Protein AF-A0AAE3ZPL7-F1 (afdb_monomer_lite)

Organism: NCBI:txid587534

Radius of gyration: 29.77 Å; chains: 1; bounding box: 122×72×43 Å

pLDDT: mean 71.24, std 24.14, range [32.88, 98.19]

Sequence (219 aa):
MARRGSSSSGGSSSGGSSSGRSNGNSSGKRKAAGAVAKGILKPLDGVFKDGKRGGGHSSHSPGGRDTPSPWPRRSGDPRRDLTQDRFDNFRRRVAPDELRGAPPSATGRPAGHADSKHGVDRETQADILNNPERTFTGYNKNGREVDIYYKDGSVAVTEAGKKDSVITAYGKADTRHGNPKPVKPEKWADDAAYVEVQSRPANTVIYPNRQRWEEQDWP

Structure (mmCIF, N/CA/C/O backbone):
data_AF-A0AAE3ZPL7-F1
#
_entry.id   AF-A0AAE3ZPL7-F1
#
loop_
_atom_site.group_PDB
_atom_site.id
_atom_site.type_symbol
_atom_site.label_atom_id
_atom_site.label_alt_id
_atom_site.label_comp_id
_atom_site.label_asym_id
_atom_site.label_entity_id
_atom_site.label_seq_id
_atom_site.pdbx_PDB_ins_code
_atom_site.Cartn_x
_atom_site.Cartn_y
_atom_site.Cartn_z
_atom_site.occupancy
_atom_site.B_iso_or_equiv
_atom_site.auth_seq_id
_atom_site.auth_comp_id
_atom_site.auth_asym_id
_atom_site.auth_atom_id
_atom_site.pdbx_PDB_model_num
ATOM 1 N N . MET A 1 1 ? 70.209 -2.673 26.607 1.00 52.84 1 MET A N 1
ATOM 2 C CA . MET A 1 1 ? 70.328 -2.032 25.272 1.00 52.84 1 MET A CA 1
ATOM 3 C C . MET A 1 1 ? 69.363 -0.852 25.213 1.00 52.84 1 MET A C 1
ATOM 5 O O . MET A 1 1 ? 68.360 -0.903 25.909 1.00 52.84 1 MET A O 1
ATOM 9 N N . ALA A 1 2 ? 69.676 0.214 24.470 1.00 49.62 2 ALA A N 1
ATOM 10 C CA . ALA A 1 2 ? 68.958 1.497 24.533 1.00 49.62 2 ALA A CA 1
ATOM 11 C C . ALA A 1 2 ? 68.608 2.057 23.142 1.00 49.62 2 ALA A C 1
ATOM 13 O O . ALA A 1 2 ? 69.364 1.793 22.208 1.00 49.62 2 ALA A O 1
ATOM 14 N N . ARG A 1 3 ? 67.526 2.865 23.068 1.00 49.44 3 ARG A N 1
ATOM 15 C CA . ARG A 1 3 ? 67.115 3.929 22.093 1.00 49.44 3 ARG A CA 1
ATOM 16 C C . ARG A 1 3 ? 65.561 3.995 22.085 1.00 49.44 3 ARG A C 1
ATOM 18 O O . ARG A 1 3 ? 64.947 2.941 22.137 1.00 49.44 3 ARG A O 1
ATOM 25 N N . ARG A 1 4 ? 64.857 5.135 22.271 1.00 49.31 4 ARG A N 1
ATOM 26 C CA . ARG A 1 4 ? 64.749 6.397 21.470 1.00 49.31 4 ARG A CA 1
ATOM 27 C C . ARG A 1 4 ? 64.301 6.122 20.019 1.00 49.31 4 ARG A C 1
ATOM 29 O O . ARG A 1 4 ? 64.942 5.295 19.392 1.00 49.31 4 ARG A O 1
ATOM 36 N N . GLY A 1 5 ? 63.310 6.771 19.389 1.00 40.62 5 GLY A N 1
ATOM 37 C CA . GLY A 1 5 ? 62.317 7.821 19.742 1.00 40.62 5 GLY A CA 1
ATOM 38 C C . GLY A 1 5 ? 61.079 7.654 18.814 1.00 40.62 5 GLY A C 1
ATOM 39 O O . GLY A 1 5 ? 60.811 6.514 18.458 1.00 40.62 5 GLY A O 1
ATOM 40 N N . SER A 1 6 ? 60.300 8.628 18.310 1.00 45.06 6 SER A N 1
ATOM 41 C CA . SER A 1 6 ? 60.124 10.092 18.497 1.00 45.06 6 SER A CA 1
ATOM 42 C C . SER A 1 6 ? 58.851 10.523 17.706 1.00 45.06 6 SER A C 1
ATOM 44 O O . SER A 1 6 ? 58.759 10.190 16.534 1.00 45.06 6 SER A O 1
ATOM 46 N N . SER A 1 7 ? 57.791 11.064 18.331 1.00 47.62 7 SER A N 1
ATOM 47 C CA . SER A 1 7 ? 57.332 12.486 18.311 1.00 47.62 7 SER A CA 1
ATOM 48 C C . SER A 1 7 ? 56.884 13.141 16.977 1.00 47.62 7 SER A C 1
ATOM 50 O O . SER A 1 7 ? 57.509 12.927 15.947 1.00 47.62 7 SER A O 1
ATOM 52 N N . SER A 1 8 ? 55.950 14.111 17.094 1.00 44.81 8 SER A N 1
ATOM 53 C CA . SER A 1 8 ? 55.483 15.126 16.101 1.00 44.81 8 SER A CA 1
ATOM 54 C C . SER A 1 8 ? 54.238 14.688 15.281 1.00 44.81 8 SER A C 1
ATOM 56 O O . SER A 1 8 ? 54.229 13.595 14.733 1.00 44.81 8 SER A O 1
ATOM 58 N N . SER A 1 9 ? 53.050 15.310 15.433 1.00 41.81 9 SER A N 1
ATOM 59 C CA . SER A 1 9 ? 52.554 16.655 15.011 1.00 41.81 9 SER A CA 1
ATOM 60 C C . SER A 1 9 ? 52.189 16.721 13.518 1.00 41.81 9 SER A C 1
ATOM 62 O O . SER A 1 9 ? 52.941 16.192 12.716 1.00 41.81 9 SER A O 1
ATOM 64 N N . GLY A 1 10 ? 51.130 17.387 13.046 1.00 35.25 10 GLY A N 1
ATOM 65 C CA . GLY A 1 10 ? 50.076 18.209 13.662 1.00 35.25 10 GLY A CA 1
ATOM 66 C C . GLY A 1 10 ? 49.167 18.762 12.538 1.00 35.25 10 GLY A C 1
ATOM 67 O O . GLY A 1 10 ? 49.426 18.475 11.372 1.00 35.25 10 GLY A O 1
ATOM 68 N N . GLY A 1 11 ? 48.122 19.545 12.835 1.00 35.25 11 GLY A N 1
ATOM 69 C CA . GLY A 1 11 ? 47.270 20.120 11.775 1.00 35.25 11 GLY A CA 1
ATOM 70 C C . GLY A 1 11 ? 45.961 20.729 12.276 1.00 35.25 11 GLY A C 1
ATOM 71 O O . GLY A 1 11 ? 44.969 20.026 12.434 1.00 35.25 11 GLY A O 1
ATOM 72 N N . SER A 1 12 ? 45.970 22.039 12.521 1.00 42.56 12 SER A N 1
ATOM 73 C CA . SER A 1 12 ? 44.809 22.835 12.957 1.00 42.56 12 SER A CA 1
ATOM 74 C C . SER A 1 12 ? 44.255 23.699 11.812 1.00 42.56 12 SER A C 1
ATOM 76 O O . SER A 1 12 ? 44.888 23.796 10.764 1.00 42.56 12 SER A O 1
ATOM 78 N N . SER A 1 13 ? 43.163 24.437 12.085 1.00 41.06 13 SER A N 1
ATOM 79 C CA . SER A 1 13 ? 42.490 25.430 11.207 1.00 41.06 13 SER A CA 1
ATOM 80 C C . SER A 1 13 ? 41.686 24.818 10.048 1.00 41.06 13 SER A C 1
ATOM 82 O O . SER A 1 13 ? 42.013 23.732 9.589 1.00 41.06 13 SER A O 1
ATOM 84 N N . SER A 1 14 ? 40.617 25.416 9.519 1.00 41.72 14 SER A N 1
ATOM 85 C CA . SER A 1 14 ? 39.701 26.530 9.877 1.00 41.72 14 SER A CA 1
ATOM 86 C C . SER A 1 14 ? 38.450 26.315 8.982 1.00 41.72 14 SER A C 1
ATOM 88 O O . SER A 1 14 ? 38.469 25.441 8.123 1.00 41.72 14 SER A O 1
ATOM 90 N N . GLY A 1 15 ? 37.293 26.971 9.055 1.00 36.53 15 GLY A N 1
ATOM 91 C CA . GLY A 1 15 ? 36.740 28.116 9.782 1.00 36.53 15 GLY A CA 1
ATOM 92 C C . GLY A 1 15 ? 35.562 28.613 8.918 1.00 36.53 15 GLY A C 1
ATOM 93 O O . GLY A 1 15 ? 35.692 28.632 7.698 1.00 36.53 15 GLY A O 1
ATOM 94 N N . GLY A 1 16 ? 34.397 28.953 9.483 1.00 35.06 16 GLY A N 1
ATOM 95 C CA . GLY A 1 16 ? 33.220 29.210 8.633 1.00 35.06 16 GLY A CA 1
ATOM 96 C C . GLY A 1 16 ? 31.937 29.571 9.373 1.00 35.06 16 GLY A C 1
ATOM 97 O O . GLY A 1 16 ? 31.011 28.769 9.431 1.00 35.06 16 GLY A O 1
ATOM 98 N N . SER A 1 17 ? 31.875 30.794 9.903 1.00 44.78 17 SER A N 1
ATOM 99 C CA . SER A 1 17 ? 30.662 31.362 10.503 1.00 44.78 17 SER A CA 1
ATOM 100 C C . SER A 1 17 ? 30.098 32.498 9.645 1.00 44.78 17 SER A C 1
ATOM 102 O O . SER A 1 17 ? 30.707 33.561 9.563 1.00 44.78 17 SER A O 1
ATOM 104 N N . SER A 1 18 ? 28.897 32.315 9.098 1.00 43.91 18 SER A N 1
ATOM 105 C CA . SER A 1 18 ? 27.939 33.380 8.748 1.00 43.91 18 SER A CA 1
ATOM 106 C C . SER A 1 18 ? 26.546 32.738 8.644 1.00 43.91 18 SER A C 1
ATOM 108 O O . SER A 1 18 ? 26.415 31.658 8.081 1.00 43.91 18 SER A O 1
ATOM 110 N N . SER A 1 19 ? 25.465 33.169 9.301 1.00 42.41 19 SER A N 1
ATOM 111 C CA . SER A 1 19 ? 24.931 34.488 9.687 1.00 42.41 19 SER A CA 1
ATOM 112 C C . SER A 1 19 ? 24.219 35.251 8.551 1.00 42.41 19 SER A C 1
ATOM 114 O O . SER A 1 19 ? 24.815 35.634 7.551 1.00 42.41 19 SER A O 1
ATOM 116 N N . GLY A 1 20 ? 22.915 35.504 8.758 1.00 36.00 20 GLY A N 1
ATOM 117 C CA . GLY A 1 20 ? 22.047 36.343 7.915 1.00 36.00 20 GLY A CA 1
ATOM 118 C C . GLY A 1 20 ? 21.378 35.603 6.741 1.00 36.00 20 GLY A C 1
ATOM 119 O O . GLY A 1 20 ? 22.048 34.985 5.935 1.00 36.00 20 GLY A O 1
ATOM 120 N N . ARG A 1 21 ? 20.062 35.663 6.515 1.00 42.16 21 ARG A N 1
ATOM 121 C CA . ARG A 1 21 ? 19.092 36.717 6.842 1.00 42.16 21 ARG A CA 1
ATOM 122 C C . ARG A 1 21 ? 17.665 36.162 6.834 1.00 42.16 21 ARG A C 1
ATOM 124 O O . ARG A 1 21 ? 17.249 35.518 5.877 1.00 42.16 21 ARG A O 1
ATOM 131 N N . SER A 1 22 ? 16.883 36.542 7.836 1.00 41.22 22 SER A N 1
ATOM 132 C CA . SER A 1 22 ? 15.430 36.636 7.707 1.00 41.22 22 SER A CA 1
ATOM 133 C C . SER A 1 22 ? 15.064 37.744 6.717 1.00 41.22 22 SER A C 1
ATOM 135 O O . SER A 1 22 ? 15.621 38.840 6.803 1.00 41.22 22 SER A O 1
ATOM 137 N N . ASN A 1 23 ? 14.069 37.518 5.863 1.00 40.31 23 ASN A N 1
ATOM 138 C CA . ASN A 1 23 ? 13.273 38.614 5.322 1.00 40.31 23 ASN A CA 1
ATOM 139 C C . ASN A 1 23 ? 11.822 38.154 5.176 1.00 40.31 23 ASN A C 1
ATOM 141 O O . ASN A 1 23 ? 11.525 37.261 4.386 1.00 40.31 23 ASN A O 1
ATOM 145 N N . GLY A 1 24 ? 10.927 38.735 5.970 1.00 36.06 24 GLY A N 1
ATOM 146 C CA . GLY A 1 24 ? 9.498 38.555 5.756 1.00 36.06 24 GLY A CA 1
ATOM 147 C C . GLY A 1 24 ? 9.029 39.438 4.604 1.00 36.06 24 GLY A C 1
ATOM 148 O O . GLY A 1 24 ? 9.579 40.513 4.377 1.00 36.06 24 GLY A O 1
ATOM 149 N N . ASN A 1 25 ? 7.952 39.040 3.934 1.00 35.75 25 ASN A N 1
ATOM 150 C CA . ASN A 1 25 ? 7.035 40.036 3.402 1.00 35.7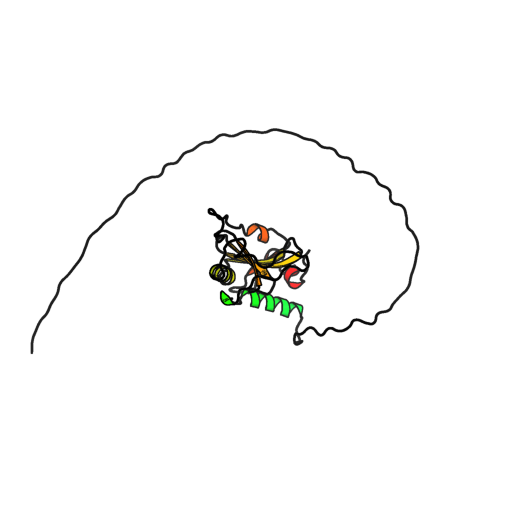5 25 ASN A CA 1
ATOM 151 C C . ASN A 1 25 ? 5.597 39.652 3.746 1.00 35.75 25 ASN A C 1
ATOM 153 O O . ASN A 1 25 ? 5.253 38.479 3.877 1.00 35.75 25 ASN A O 1
ATOM 157 N N . SER A 1 26 ? 4.788 40.673 3.974 1.00 37.59 26 SER A N 1
ATOM 158 C CA . SER A 1 26 ? 3.505 40.602 4.660 1.00 37.59 26 SER A CA 1
ATOM 159 C C . SER A 1 26 ? 2.371 41.077 3.755 1.00 37.59 26 SER A C 1
ATOM 161 O O . SER A 1 26 ? 2.609 41.754 2.761 1.00 37.59 26 SER A O 1
ATOM 163 N N . SER A 1 27 ? 1.130 40.813 4.180 1.00 35.97 27 SER A N 1
ATOM 164 C CA . SER A 1 27 ? -0.097 41.533 3.785 1.00 35.97 27 SER A CA 1
ATOM 165 C C . SER A 1 27 ? -0.547 41.454 2.307 1.00 35.97 27 SER A C 1
ATOM 167 O O . SER A 1 27 ? 0.139 41.891 1.393 1.00 35.97 27 SER A O 1
ATOM 169 N N . GLY A 1 28 ? -1.768 40.944 2.062 1.00 35.34 28 GLY A N 1
ATOM 170 C CA . GLY A 1 28 ? -2.219 40.626 0.692 1.00 35.34 28 GLY A CA 1
ATOM 171 C C . GLY A 1 28 ? -3.727 40.626 0.387 1.00 35.34 28 GLY A C 1
ATOM 172 O O . GLY A 1 28 ? -4.120 40.038 -0.609 1.00 35.34 28 GLY A O 1
ATOM 173 N N . LYS A 1 29 ? -4.552 41.338 1.173 1.00 43.66 29 LYS A N 1
ATOM 174 C CA . LYS A 1 29 ? -5.972 41.690 0.890 1.00 43.66 29 LYS A CA 1
ATOM 175 C C . LYS A 1 29 ? -7.051 40.584 0.977 1.00 43.66 29 LYS A C 1
ATOM 177 O O . LYS A 1 29 ? -6.816 39.389 0.876 1.00 43.66 29 LYS A O 1
ATOM 182 N N . ARG A 1 30 ? -8.278 41.061 1.238 1.00 39.12 30 ARG A N 1
ATOM 183 C CA . ARG A 1 30 ? -9.542 40.330 1.474 1.00 39.12 30 ARG A CA 1
ATOM 184 C C . ARG A 1 30 ? -10.555 40.671 0.358 1.00 39.12 30 ARG A C 1
ATOM 186 O O . ARG A 1 30 ? -10.389 41.701 -0.287 1.00 39.12 30 ARG A O 1
ATOM 193 N N . LYS A 1 31 ? -11.680 39.934 0.338 1.00 37.34 31 LYS A N 1
ATOM 194 C CA . LYS A 1 31 ? -13.003 40.223 -0.287 1.00 37.34 31 LYS A CA 1
ATOM 195 C C . LYS A 1 31 ? -13.230 39.857 -1.768 1.00 37.34 31 LYS A C 1
ATOM 197 O O . LYS A 1 31 ? -12.828 40.596 -2.654 1.00 37.34 31 LYS A O 1
ATOM 202 N N . ALA A 1 32 ? -14.063 38.835 -1.986 1.00 42.47 32 ALA A N 1
ATOM 203 C CA . ALA A 1 32 ? -15.440 38.895 -2.530 1.00 42.47 32 ALA A CA 1
ATOM 204 C C . ALA A 1 32 ? -16.038 37.468 -2.383 1.00 42.47 32 ALA A C 1
ATOM 206 O O . ALA A 1 32 ? -15.301 36.515 -2.602 1.00 42.47 32 ALA A O 1
ATOM 207 N N . ALA A 1 33 ? -17.248 37.156 -1.900 1.00 35.53 33 ALA A N 1
ATOM 208 C CA . ALA A 1 33 ? -18.530 37.855 -1.715 1.00 35.53 33 ALA A CA 1
ATOM 209 C C . ALA A 1 33 ? -19.329 38.101 -3.014 1.00 35.53 33 ALA A C 1
ATOM 211 O O . ALA A 1 33 ? -19.080 39.071 -3.720 1.00 35.53 33 ALA A O 1
ATOM 212 N N . GLY A 1 34 ? -20.318 37.230 -3.267 1.00 32.88 34 GLY A N 1
ATOM 213 C CA . GLY A 1 34 ? -21.214 37.223 -4.436 1.00 32.88 34 GLY A CA 1
ATOM 214 C C . GLY A 1 34 ? -21.178 35.862 -5.162 1.00 32.88 34 GLY A C 1
ATOM 215 O O . GLY A 1 34 ? -20.096 35.323 -5.346 1.00 32.88 34 GLY A O 1
ATOM 216 N N . ALA A 1 35 ? -22.287 35.234 -5.571 1.00 40.91 35 ALA A N 1
ATOM 217 C CA . ALA A 1 35 ? -23.694 35.608 -5.410 1.00 40.91 35 ALA A CA 1
ATOM 218 C C . ALA A 1 35 ? -24.630 34.374 -5.392 1.00 40.91 35 ALA A C 1
ATOM 220 O O . ALA A 1 35 ? -24.216 33.238 -5.609 1.00 40.91 35 ALA A O 1
ATOM 221 N N . VAL A 1 36 ? -25.904 34.634 -5.094 1.00 40.62 36 VAL A N 1
ATOM 222 C CA . VAL A 1 36 ? -27.007 33.674 -4.935 1.00 40.62 36 VAL A CA 1
ATOM 223 C C . VAL A 1 36 ? -27.427 33.036 -6.265 1.00 40.62 36 VAL A C 1
ATOM 225 O O . VAL A 1 36 ? -27.612 33.747 -7.247 1.00 40.62 36 VAL A O 1
ATOM 228 N N . ALA A 1 37 ? -27.752 31.739 -6.252 1.00 42.31 37 ALA A N 1
ATOM 229 C CA . ALA A 1 37 ? -28.674 31.135 -7.218 1.00 42.31 37 ALA A CA 1
ATOM 230 C C . ALA A 1 3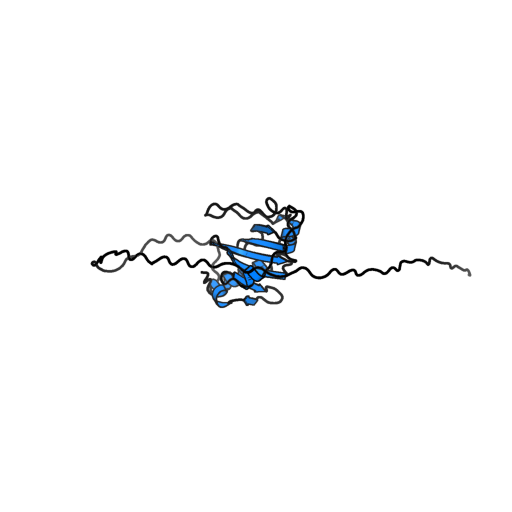7 ? -29.601 30.124 -6.515 1.00 42.31 37 ALA A C 1
ATOM 232 O O . ALA A 1 37 ? -29.209 28.999 -6.211 1.00 42.31 37 ALA A O 1
ATOM 233 N N . LYS A 1 38 ? -30.847 30.532 -6.236 1.00 40.44 38 LYS A N 1
ATOM 234 C CA . LYS A 1 38 ? -31.918 29.615 -5.816 1.00 40.44 38 LYS A CA 1
ATOM 235 C C . LYS A 1 38 ? -32.457 28.904 -7.061 1.00 40.44 38 LYS A C 1
ATOM 237 O O . LYS A 1 38 ? -33.054 29.559 -7.907 1.00 40.44 38 LYS A O 1
ATOM 242 N N . GLY A 1 39 ? -32.282 27.588 -7.148 1.00 38.16 39 GLY A N 1
ATOM 243 C CA . GLY A 1 39 ? -32.838 26.747 -8.213 1.00 38.16 39 GLY A CA 1
ATOM 244 C C . GLY A 1 39 ? -33.832 25.736 -7.651 1.00 38.16 39 GLY A C 1
ATOM 245 O O . GLY A 1 39 ? -33.453 24.616 -7.331 1.00 38.16 39 GLY A O 1
ATOM 246 N N . ILE A 1 40 ? -35.097 26.136 -7.503 1.00 42.66 40 ILE A N 1
ATOM 247 C CA . ILE A 1 40 ? -36.178 25.227 -7.098 1.00 42.66 40 ILE A CA 1
ATOM 248 C C . ILE A 1 40 ? -36.572 24.390 -8.319 1.00 42.66 40 ILE A C 1
ATOM 250 O O . ILE A 1 40 ? -37.170 24.916 -9.256 1.00 42.66 40 ILE A O 1
ATOM 254 N N . LEU A 1 41 ? -36.280 23.091 -8.288 1.00 39.75 41 LEU A N 1
ATOM 255 C CA . LEU A 1 41 ? -36.820 22.109 -9.227 1.00 39.75 41 LEU A CA 1
ATOM 256 C C . LEU A 1 41 ? -37.682 21.111 -8.452 1.00 39.75 41 LEU A C 1
ATOM 258 O O . LEU A 1 41 ? -37.266 20.558 -7.437 1.00 39.75 41 LEU A O 1
ATOM 262 N N . LYS A 1 42 ? -38.931 20.980 -8.901 1.00 47.53 42 LYS A N 1
ATOM 263 C CA . LYS A 1 42 ? -39.988 20.204 -8.243 1.00 47.53 42 LYS A CA 1
ATOM 264 C C . LYS A 1 42 ? -39.746 18.699 -8.437 1.00 47.53 42 LYS A C 1
ATOM 266 O O . LYS A 1 42 ? -39.227 18.325 -9.490 1.00 47.53 42 LYS A O 1
ATOM 271 N N . PRO A 1 43 ? -40.167 17.834 -7.496 1.00 43.84 43 PRO A N 1
ATOM 272 C CA . PRO A 1 43 ? -40.282 16.410 -7.782 1.00 43.84 43 PRO A CA 1
ATOM 273 C C . PRO A 1 43 ? -41.317 16.183 -8.895 1.00 43.84 43 PRO A C 1
ATOM 275 O O . PRO A 1 43 ? -42.339 16.869 -8.957 1.00 43.84 43 PRO A O 1
ATOM 278 N N . LEU A 1 44 ? -41.035 15.226 -9.779 1.00 44.75 44 LEU A N 1
ATOM 279 C CA . LEU A 1 44 ? -42.003 14.711 -10.743 1.00 44.75 44 LEU A CA 1
ATOM 280 C C . LEU A 1 44 ? -42.736 13.530 -10.106 1.00 44.75 44 LEU A C 1
ATOM 282 O O . LEU A 1 44 ? -42.174 12.441 -9.994 1.00 44.75 44 LEU A O 1
ATOM 286 N N . ASP A 1 45 ? -43.990 13.746 -9.715 1.00 38.00 45 ASP A N 1
ATOM 287 C CA . ASP A 1 45 ? -44.911 12.655 -9.399 1.00 38.00 45 ASP A CA 1
ATOM 288 C C . ASP A 1 45 ? -45.178 11.827 -10.665 1.00 38.00 45 ASP A C 1
ATOM 290 O O . ASP A 1 45 ? -45.562 12.358 -11.709 1.00 38.00 45 ASP A O 1
ATOM 294 N N . GLY A 1 46 ? -44.943 10.516 -10.576 1.00 37.69 46 GLY A N 1
ATOM 295 C CA . GLY A 1 46 ? -44.797 9.639 -11.742 1.00 37.69 46 GLY A CA 1
ATOM 296 C C . GLY A 1 46 ? -45.278 8.210 -11.510 1.00 37.69 46 GLY A C 1
ATOM 297 O O . GLY A 1 46 ? -44.543 7.267 -11.773 1.00 37.69 46 GLY A O 1
ATOM 298 N N . VAL A 1 47 ? -46.502 8.081 -10.987 1.00 42.88 47 VAL A N 1
ATOM 299 C CA . VAL A 1 47 ? -47.425 6.929 -11.083 1.00 42.88 47 VAL A CA 1
ATOM 300 C C . VAL A 1 47 ? -46.853 5.657 -11.738 1.00 42.88 47 VAL A C 1
ATOM 302 O O . VAL A 1 47 ? -46.765 5.575 -12.962 1.00 42.88 47 VAL A O 1
ATOM 305 N N . PHE A 1 48 ? -46.656 4.596 -10.948 1.00 40.50 48 PHE A N 1
ATOM 306 C CA . PHE A 1 48 ? -46.751 3.223 -11.455 1.00 40.50 48 PHE A CA 1
ATOM 307 C C . PHE A 1 48 ? -47.667 2.366 -10.576 1.00 40.50 48 PHE A C 1
ATOM 309 O O . PHE A 1 48 ? -47.780 2.580 -9.372 1.00 40.50 48 PHE A O 1
ATOM 316 N N . LYS A 1 49 ? -48.413 1.475 -11.235 1.00 43.25 49 LYS A N 1
ATOM 317 C CA . LYS A 1 49 ? -49.656 0.870 -10.733 1.00 43.25 49 LYS A CA 1
ATOM 318 C C . LYS A 1 49 ? -49.435 -0.411 -9.931 1.00 43.25 49 LYS A C 1
ATOM 320 O O . LYS A 1 49 ? -48.461 -1.127 -10.145 1.00 43.25 49 LYS A O 1
ATOM 325 N N . ASP A 1 50 ? -50.433 -0.738 -9.111 1.00 40.81 50 ASP A N 1
ATOM 326 C CA . ASP A 1 50 ? -50.619 -2.042 -8.475 1.00 40.81 50 ASP A CA 1
ATOM 327 C C . ASP A 1 50 ? -50.415 -3.234 -9.427 1.00 40.81 50 ASP A C 1
ATOM 329 O O . ASP A 1 50 ? -51.048 -3.332 -10.480 1.00 40.81 50 ASP A O 1
ATOM 333 N N . GLY A 1 51 ? -49.599 -4.194 -8.985 1.00 40.19 51 GLY A N 1
ATOM 334 C CA . GLY A 1 51 ? -49.368 -5.488 -9.632 1.00 40.19 51 GLY A CA 1
ATOM 335 C C . GLY A 1 51 ? -49.551 -6.642 -8.643 1.00 40.19 51 GLY A C 1
ATOM 336 O O . GLY A 1 51 ? -48.585 -7.230 -8.170 1.00 40.19 51 GLY A O 1
ATOM 337 N N . LYS A 1 52 ? -50.801 -6.954 -8.291 1.00 37.50 52 LYS A N 1
ATOM 338 C CA . LYS A 1 52 ? -51.168 -7.994 -7.309 1.00 37.50 52 LYS A CA 1
ATOM 339 C C . LYS A 1 52 ? -51.418 -9.347 -7.998 1.00 37.50 52 LYS A C 1
ATOM 341 O O . LYS A 1 52 ? -52.342 -9.388 -8.808 1.00 37.50 52 LYS A O 1
ATOM 346 N N . ARG A 1 53 ? -50.715 -10.435 -7.600 1.00 38.56 53 ARG A N 1
ATOM 347 C CA . ARG A 1 53 ? -51.180 -11.860 -7.436 1.00 38.56 53 ARG A CA 1
ATOM 348 C C . ARG A 1 53 ? -50.074 -12.927 -7.648 1.00 38.56 53 ARG A C 1
ATOM 350 O O . ARG A 1 53 ? -49.206 -12.748 -8.487 1.00 38.56 53 ARG A O 1
ATOM 357 N N . GLY A 1 54 ? -50.231 -14.075 -6.964 1.00 33.38 54 GLY A N 1
ATOM 358 C CA . GLY A 1 54 ? -49.402 -15.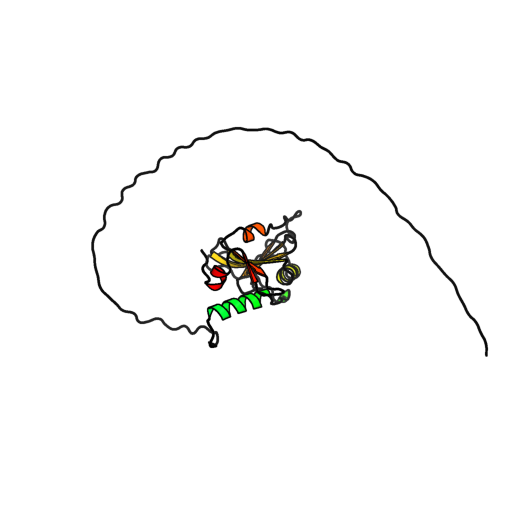303 -7.046 1.00 33.38 54 GLY A CA 1
ATOM 359 C C . GLY A 1 54 ? -48.340 -15.339 -5.936 1.00 33.38 54 GLY A C 1
ATOM 360 O O . GLY A 1 54 ? -47.553 -14.412 -5.850 1.00 33.38 54 GLY A O 1
ATOM 361 N N . GLY A 1 55 ? -48.314 -16.267 -4.969 1.00 33.31 55 GLY A N 1
ATOM 362 C CA . GLY A 1 55 ? -48.459 -17.729 -5.071 1.00 33.31 55 GLY A CA 1
ATOM 363 C C . GLY A 1 55 ? -47.073 -18.321 -5.378 1.00 33.31 55 GLY A C 1
ATOM 364 O O . GLY A 1 55 ? -46.458 -17.888 -6.338 1.00 33.31 55 GLY A O 1
ATOM 365 N N . GLY A 1 56 ? -46.473 -19.259 -4.648 1.00 32.91 56 GLY A N 1
ATOM 366 C CA . GLY A 1 56 ? -46.911 -20.135 -3.563 1.00 32.91 56 GLY A CA 1
ATOM 367 C C . GLY A 1 56 ? -46.058 -21.417 -3.633 1.00 32.91 56 GLY A C 1
ATOM 368 O O . GLY A 1 56 ? -45.840 -21.920 -4.727 1.00 32.91 56 GLY A O 1
ATOM 369 N N . HIS A 1 57 ? -45.625 -21.945 -2.483 1.00 35.06 57 HIS A N 1
ATOM 370 C CA . HIS A 1 57 ? -44.986 -23.266 -2.284 1.00 35.06 57 HIS A CA 1
ATOM 371 C C . HIS A 1 57 ? -43.510 -23.498 -2.704 1.00 35.06 57 HIS A C 1
ATOM 373 O O . HIS A 1 57 ? -43.156 -23.602 -3.869 1.00 35.06 57 HIS A O 1
ATOM 379 N N . SER A 1 58 ? -42.696 -23.713 -1.661 1.00 38.34 58 SER A N 1
ATOM 380 C CA . SER A 1 58 ? -41.869 -24.910 -1.407 1.00 38.34 58 SER A CA 1
ATOM 381 C C . SER A 1 58 ? -40.801 -25.406 -2.403 1.00 38.34 58 SER A C 1
ATOM 383 O O . SER A 1 58 ? -41.112 -25.957 -3.449 1.00 38.34 58 SER A O 1
ATOM 385 N N . SER A 1 59 ? -39.560 -25.460 -1.887 1.00 44.84 59 SER A N 1
ATOM 386 C CA . SER A 1 59 ? -38.550 -26.535 -2.055 1.00 44.84 59 SER A CA 1
ATOM 387 C C . SER A 1 59 ? -38.139 -26.991 -3.467 1.00 44.84 59 SER A C 1
ATOM 389 O O . SER A 1 59 ? -38.929 -27.609 -4.171 1.00 44.84 59 SER A O 1
ATOM 391 N N . HIS A 1 60 ? -36.844 -26.870 -3.789 1.00 33.66 60 HIS A N 1
ATOM 392 C CA . HIS A 1 60 ? -35.882 -27.995 -3.847 1.00 33.66 60 HIS A CA 1
ATOM 393 C C . HIS A 1 60 ? -34.504 -27.504 -4.342 1.00 33.66 60 HIS A C 1
ATOM 395 O O . HIS A 1 60 ? -34.377 -27.029 -5.466 1.00 33.66 60 HIS A O 1
ATOM 401 N N . SER A 1 61 ? -33.457 -27.700 -3.535 1.00 44.75 61 SER A N 1
ATOM 402 C CA . SER A 1 61 ? -32.091 -27.906 -4.051 1.00 44.75 61 SER A CA 1
ATOM 403 C C . SER A 1 61 ? -31.951 -29.398 -4.383 1.00 44.75 61 SER A C 1
ATOM 405 O O . SER A 1 61 ? -32.505 -30.213 -3.641 1.00 44.75 61 SER A O 1
ATOM 407 N N . PRO A 1 62 ? -31.238 -29.789 -5.456 1.00 47.12 62 PRO A N 1
ATOM 408 C CA . PRO A 1 62 ? -29.793 -30.010 -5.304 1.00 47.12 62 PRO A CA 1
ATOM 409 C C . PRO A 1 62 ? -28.961 -29.665 -6.559 1.00 47.12 62 PRO A C 1
ATOM 411 O O . PRO A 1 62 ? -29.498 -29.491 -7.648 1.00 47.12 62 PRO A O 1
ATOM 414 N N . GLY A 1 63 ? -27.627 -29.632 -6.425 1.00 34.72 63 GLY A N 1
ATOM 415 C CA . GLY A 1 63 ? -26.724 -29.597 -7.592 1.00 34.72 63 GLY A CA 1
ATOM 416 C C . GLY A 1 63 ? -25.564 -28.598 -7.559 1.00 34.72 63 GLY A C 1
ATOM 417 O O . GLY A 1 63 ? -25.012 -28.292 -8.616 1.00 34.72 63 GLY A O 1
ATOM 418 N N . GLY A 1 64 ? -25.165 -28.092 -6.388 1.00 36.44 64 GLY A N 1
ATOM 419 C CA . GLY A 1 64 ? -23.888 -27.385 -6.262 1.00 36.44 64 GLY A CA 1
ATOM 420 C C . GLY A 1 64 ? -22.737 -28.343 -6.571 1.00 36.44 64 GLY A C 1
ATOM 421 O O . GLY A 1 64 ? -22.562 -29.330 -5.865 1.00 36.44 64 GLY A O 1
ATOM 422 N N . ARG A 1 65 ? -21.973 -28.084 -7.638 1.00 39.72 65 ARG A N 1
ATOM 423 C CA . ARG A 1 65 ? -20.732 -28.824 -7.897 1.00 39.72 65 ARG A CA 1
ATOM 424 C C . ARG A 1 65 ? -19.674 -28.302 -6.940 1.00 39.72 65 ARG A C 1
ATOM 426 O O . ARG A 1 65 ? -19.255 -27.155 -7.075 1.00 39.72 65 ARG A O 1
ATOM 433 N N . ASP A 1 66 ? -19.240 -29.145 -6.013 1.00 40.47 66 ASP A N 1
ATOM 434 C CA . ASP A 1 66 ? -18.101 -28.855 -5.152 1.00 40.47 66 ASP A CA 1
ATOM 435 C C . ASP A 1 66 ? -16.839 -28.666 -6.003 1.00 40.47 66 ASP A C 1
ATOM 437 O O . ASP A 1 66 ? -16.193 -29.625 -6.422 1.00 40.47 66 ASP A O 1
ATOM 441 N N . THR A 1 67 ? -16.462 -27.414 -6.257 1.00 45.69 67 THR A N 1
ATOM 442 C CA . THR A 1 67 ? -15.080 -27.084 -6.604 1.00 45.69 67 THR A CA 1
ATOM 443 C C . THR A 1 67 ? -14.264 -27.146 -5.312 1.00 45.69 67 THR A C 1
ATOM 445 O O . THR A 1 67 ? -14.462 -26.281 -4.450 1.00 45.69 67 THR A O 1
ATOM 448 N N . PRO A 1 68 ? -13.365 -28.131 -5.122 1.00 38.22 68 PRO A N 1
ATOM 449 C CA . PRO A 1 68 ? -12.535 -28.170 -3.929 1.00 38.22 68 PRO A CA 1
ATOM 450 C C . PRO A 1 68 ? -11.621 -26.942 -3.914 1.00 38.22 68 PRO A C 1
ATOM 452 O O . PRO A 1 68 ? -10.785 -26.758 -4.797 1.00 38.22 68 PRO A O 1
ATOM 455 N N . SER A 1 69 ? -11.791 -26.088 -2.902 1.00 43.16 69 SER A N 1
ATOM 456 C CA . SER A 1 69 ? -10.863 -24.985 -2.648 1.00 43.16 69 SER A CA 1
ATOM 457 C C . SER A 1 69 ? -9.471 -25.572 -2.359 1.00 43.16 69 SER A C 1
ATOM 459 O O . SER A 1 69 ? -9.388 -26.503 -1.555 1.00 43.16 69 SER A O 1
ATOM 461 N N . PRO A 1 70 ? -8.384 -25.082 -2.985 1.00 41.06 70 PRO A N 1
ATOM 462 C CA . PRO A 1 70 ? -7.077 -25.756 -3.004 1.00 41.06 70 PRO A CA 1
ATOM 463 C C . PRO A 1 70 ? -6.288 -25.680 -1.683 1.00 41.06 70 PRO A C 1
ATOM 465 O O . PRO A 1 70 ? -5.092 -25.964 -1.662 1.00 41.06 70 PRO A O 1
ATOM 468 N N . TRP A 1 71 ? -6.932 -25.297 -0.580 1.00 44.56 71 TRP A N 1
ATOM 469 C CA . TRP A 1 71 ? -6.292 -25.058 0.712 1.00 44.56 71 TRP A CA 1
ATOM 470 C C . TRP A 1 71 ? -6.629 -26.175 1.712 1.00 44.56 71 TRP A C 1
ATOM 472 O O . TRP A 1 71 ? -7.805 -26.529 1.863 1.00 44.56 71 TRP A O 1
ATOM 482 N N . PRO A 1 72 ? -5.632 -26.751 2.411 1.00 41.59 72 PRO A N 1
ATOM 483 C CA . PRO A 1 72 ? -5.862 -27.843 3.348 1.00 41.59 72 PRO A CA 1
ATOM 484 C C . PRO A 1 72 ? -6.689 -27.364 4.545 1.00 41.59 72 PRO A C 1
ATOM 486 O O . PRO A 1 72 ? -6.274 -26.485 5.298 1.00 41.59 72 PRO A O 1
ATOM 489 N N . ARG A 1 73 ? -7.862 -27.975 4.745 1.00 43.66 73 ARG A N 1
ATOM 490 C CA . ARG A 1 73 ? -8.751 -27.674 5.875 1.00 43.66 73 ARG A CA 1
ATOM 491 C C . ARG A 1 73 ? -8.111 -28.121 7.191 1.00 43.66 73 ARG A C 1
ATOM 493 O O . ARG A 1 73 ? -8.156 -29.302 7.533 1.00 43.66 73 ARG A O 1
ATOM 500 N N . ARG A 1 74 ? -7.548 -27.173 7.940 1.00 47.25 74 ARG A N 1
ATOM 501 C CA . ARG A 1 74 ? -7.176 -27.349 9.350 1.00 47.25 74 ARG A CA 1
ATOM 502 C C . ARG A 1 74 ? -8.350 -26.911 10.232 1.00 47.25 74 ARG A C 1
ATOM 504 O O . ARG A 1 74 ? -9.126 -26.046 9.842 1.00 47.25 74 ARG A O 1
ATOM 511 N N . SER A 1 75 ? -8.509 -27.538 11.394 1.00 46.69 75 SER A N 1
ATOM 512 C CA . SER A 1 75 ? -9.668 -27.335 12.275 1.00 46.69 75 SER A CA 1
ATOM 513 C C . SER A 1 75 ? -9.592 -26.005 13.042 1.00 46.69 75 SER A C 1
ATOM 515 O O . SER A 1 75 ? -9.240 -25.985 14.220 1.00 46.69 75 SER A O 1
ATOM 517 N N . GLY A 1 76 ? -9.912 -24.905 12.363 1.00 49.12 76 GLY A N 1
ATOM 518 C CA . GLY A 1 76 ? -10.050 -23.554 12.912 1.00 49.12 76 GLY A CA 1
ATOM 519 C C . GLY A 1 76 ? -11.350 -22.890 12.446 1.00 49.12 76 GLY A C 1
ATOM 520 O O . GLY A 1 76 ? -12.026 -23.390 11.546 1.00 49.12 76 GLY A O 1
ATOM 521 N N . ASP A 1 77 ? -11.715 -21.764 13.065 1.00 51.75 77 ASP A N 1
ATOM 522 C CA . ASP A 1 77 ? -12.708 -20.860 12.475 1.00 51.75 77 ASP A CA 1
ATOM 523 C C . ASP A 1 77 ? -12.072 -20.231 11.224 1.00 51.75 77 ASP A C 1
ATOM 525 O O . ASP A 1 77 ? -11.100 -19.482 11.375 1.00 51.75 77 ASP A O 1
ATOM 529 N N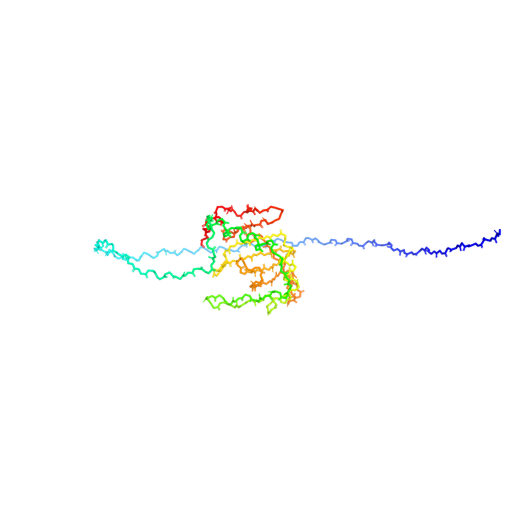 . PRO A 1 78 ? -12.592 -20.485 10.006 1.00 56.28 78 PRO A N 1
ATOM 530 C CA . PRO A 1 78 ? -11.963 -20.009 8.778 1.00 56.28 78 PRO A CA 1
ATOM 531 C C . PRO A 1 78 ? -11.835 -18.478 8.718 1.00 56.28 78 PRO A C 1
ATOM 533 O O . PRO A 1 78 ? -10.985 -17.972 7.991 1.00 56.28 78 PRO A O 1
ATOM 536 N N . ARG A 1 79 ? -12.618 -17.716 9.500 1.00 55.31 79 ARG A N 1
ATOM 537 C CA . ARG A 1 79 ? -12.472 -16.251 9.596 1.00 55.31 79 ARG A CA 1
ATOM 538 C C . ARG A 1 79 ? -11.238 -15.824 10.395 1.00 55.31 79 ARG A C 1
ATOM 540 O O . ARG A 1 79 ? -10.614 -14.813 10.065 1.00 55.31 79 ARG A O 1
ATOM 547 N N . ARG A 1 80 ? -10.860 -16.588 11.426 1.00 55.91 80 ARG A N 1
ATOM 548 C CA . ARG A 1 80 ? -9.645 -16.330 12.219 1.00 55.91 80 ARG A CA 1
ATOM 549 C C . ARG A 1 80 ? -8.387 -16.603 11.409 1.00 55.91 80 ARG A C 1
ATOM 551 O O . ARG A 1 80 ? -7.472 -15.784 11.450 1.00 55.91 80 ARG A O 1
ATOM 558 N N . ASP A 1 81 ? -8.383 -17.688 10.641 1.00 62.34 81 ASP A N 1
ATOM 559 C CA . ASP A 1 81 ? -7.258 -18.046 9.774 1.00 62.34 81 ASP A CA 1
ATOM 560 C C . ASP A 1 81 ? -7.041 -16.959 8.701 1.00 62.34 81 ASP A C 1
ATOM 562 O O . ASP A 1 81 ? -5.950 -16.400 8.606 1.00 62.34 81 ASP A O 1
ATOM 566 N N . LEU A 1 82 ? -8.111 -16.519 8.018 1.00 62.72 82 LEU A N 1
ATOM 567 C CA . LEU A 1 82 ? -8.058 -15.402 7.060 1.00 62.72 82 LEU A CA 1
ATOM 568 C C . LEU A 1 82 ? -7.549 -14.091 7.687 1.00 62.72 82 LEU A C 1
ATOM 570 O O . LEU A 1 82 ? -6.760 -13.373 7.078 1.00 62.72 82 LEU A O 1
ATOM 574 N N . THR A 1 83 ? -7.971 -13.770 8.913 1.00 78.06 83 THR A N 1
ATOM 575 C CA . THR A 1 83 ? -7.508 -12.572 9.637 1.00 78.06 83 THR A CA 1
ATOM 576 C C . THR A 1 83 ? -6.000 -12.636 9.900 1.00 78.06 83 THR A C 1
ATOM 578 O O . THR A 1 83 ? -5.281 -11.656 9.687 1.00 78.06 83 THR A O 1
ATOM 581 N N . GLN A 1 84 ? -5.516 -13.794 10.352 1.00 82.19 84 GLN A N 1
ATOM 582 C CA . GLN A 1 84 ? -4.112 -14.023 10.675 1.00 82.19 84 GLN A CA 1
ATOM 583 C C . GLN A 1 84 ? -3.231 -13.977 9.415 1.00 82.19 84 GLN A C 1
ATOM 585 O O . GLN A 1 84 ? -2.235 -13.252 9.412 1.00 82.19 84 GLN A O 1
ATOM 590 N N . ASP A 1 85 ? -3.656 -14.618 8.321 1.00 85.94 85 ASP A N 1
ATOM 591 C CA . ASP A 1 85 ? -2.970 -14.590 7.021 1.00 85.94 85 ASP A CA 1
ATOM 592 C C . ASP A 1 85 ? -2.787 -13.159 6.486 1.00 85.94 85 ASP A C 1
ATOM 594 O O . ASP A 1 85 ? -1.715 -12.798 5.989 1.00 85.94 85 ASP A O 1
ATOM 598 N N . ARG A 1 86 ? -3.799 -12.288 6.636 1.00 87.75 86 ARG A N 1
ATOM 599 C CA . ARG A 1 86 ? -3.686 -10.868 6.249 1.00 87.75 86 ARG A CA 1
ATOM 600 C C . ARG A 1 86 ? -2.640 -10.142 7.107 1.00 87.75 86 ARG A C 1
ATOM 602 O O . ARG A 1 86 ? -1.838 -9.382 6.561 1.00 87.75 86 ARG A O 1
ATOM 609 N N . PHE A 1 87 ? -2.569 -10.416 8.415 1.00 90.75 87 PHE A N 1
ATOM 610 C CA . PHE A 1 87 ? -1.508 -9.891 9.287 1.00 90.75 87 PHE A CA 1
ATOM 611 C C . PHE A 1 87 ? -0.113 -10.433 8.952 1.00 90.75 87 PHE A C 1
ATOM 613 O O . PHE A 1 87 ? 0.864 -9.689 9.068 1.00 90.75 87 PHE A O 1
ATOM 620 N N . ASP A 1 88 ? 0.010 -11.697 8.547 1.00 91.44 88 ASP A N 1
ATOM 621 C CA . ASP A 1 88 ? 1.274 -12.252 8.056 1.00 91.44 88 ASP A CA 1
ATOM 622 C C . ASP A 1 88 ? 1.688 -11.601 6.727 1.00 91.44 88 ASP A C 1
ATOM 624 O O . ASP A 1 88 ? 2.844 -11.194 6.599 1.00 91.44 88 ASP A O 1
ATOM 628 N N . ASN A 1 89 ? 0.754 -11.343 5.802 1.00 93.50 89 ASN A N 1
ATOM 629 C CA . ASN A 1 89 ? 1.023 -10.549 4.597 1.00 93.50 89 ASN A CA 1
ATOM 630 C C . ASN A 1 89 ? 1.508 -9.124 4.932 1.00 93.50 89 ASN A C 1
ATOM 632 O O . ASN A 1 89 ? 2.500 -8.674 4.360 1.00 93.50 89 ASN A O 1
ATOM 636 N N . PHE A 1 90 ? 0.888 -8.419 5.890 1.00 94.19 90 PHE A N 1
ATOM 637 C CA . PHE A 1 90 ? 1.369 -7.094 6.314 1.00 94.19 90 PHE A CA 1
ATOM 638 C C . PHE A 1 90 ? 2.800 -7.143 6.872 1.00 94.19 90 PHE A C 1
ATOM 640 O O . PHE A 1 90 ? 3.617 -6.281 6.528 1.00 94.19 90 PHE A O 1
ATOM 647 N N . ARG A 1 91 ? 3.128 -8.163 7.680 1.00 93.12 91 ARG A N 1
ATOM 648 C CA . ARG A 1 91 ? 4.460 -8.346 8.285 1.00 93.12 91 ARG A CA 1
ATOM 649 C C . ARG A 1 91 ? 5.523 -8.843 7.304 1.00 93.12 91 ARG A C 1
ATOM 651 O O . ARG A 1 91 ? 6.698 -8.527 7.528 1.00 93.12 91 ARG A O 1
ATOM 658 N N . ARG A 1 92 ? 5.132 -9.577 6.251 1.00 94.19 92 ARG A N 1
ATOM 659 C CA . ARG A 1 92 ? 6.021 -10.136 5.220 1.00 94.19 92 ARG A CA 1
ATOM 660 C C . ARG A 1 92 ? 6.897 -9.044 4.610 1.00 94.19 92 ARG A C 1
ATOM 662 O O . ARG A 1 92 ? 6.432 -7.932 4.342 1.00 94.19 92 ARG A O 1
ATOM 669 N N . ARG A 1 93 ? 8.169 -9.370 4.376 1.00 96.19 93 ARG A N 1
ATOM 670 C CA . ARG A 1 93 ? 9.061 -8.538 3.565 1.00 96.19 93 ARG A CA 1
ATOM 671 C C . ARG A 1 93 ? 9.005 -8.980 2.106 1.00 96.19 93 ARG A C 1
ATOM 673 O O . ARG A 1 93 ? 8.892 -10.173 1.840 1.00 96.19 93 ARG A O 1
ATOM 680 N N . VAL A 1 94 ? 9.079 -8.011 1.206 1.00 96.69 94 VAL A N 1
ATOM 681 C CA . VAL A 1 94 ? 9.175 -8.199 -0.247 1.00 96.69 94 VAL A CA 1
ATOM 682 C C . VAL A 1 94 ? 10.542 -7.729 -0.725 1.00 96.69 94 VAL A C 1
ATOM 684 O O . VAL A 1 94 ? 11.004 -6.664 -0.303 1.00 96.69 94 VAL A O 1
ATOM 687 N N . ALA A 1 95 ? 11.194 -8.507 -1.582 1.00 97.69 95 ALA A N 1
ATOM 688 C CA . ALA A 1 95 ? 12.365 -8.043 -2.321 1.00 97.69 95 ALA A CA 1
ATOM 689 C C . ALA A 1 95 ? 11.919 -7.315 -3.611 1.00 97.69 95 ALA A C 1
ATOM 691 O O . ALA A 1 95 ? 10.818 -7.586 -4.096 1.00 97.69 95 ALA A O 1
ATOM 692 N N . PRO A 1 96 ? 12.709 -6.373 -4.168 1.00 97.31 96 PRO A N 1
ATOM 693 C CA . PRO A 1 96 ? 12.319 -5.630 -5.371 1.00 97.31 96 PRO A CA 1
ATOM 694 C C . PRO A 1 96 ? 11.976 -6.537 -6.562 1.00 97.31 96 PRO A C 1
ATOM 696 O O . PRO A 1 96 ? 11.003 -6.288 -7.267 1.00 97.31 96 PRO A O 1
ATOM 699 N N . ASP A 1 97 ? 12.725 -7.620 -6.756 1.00 96.56 97 ASP A N 1
ATOM 700 C CA . ASP A 1 97 ? 12.556 -8.611 -7.823 1.00 96.56 97 ASP A CA 1
ATOM 701 C C . ASP A 1 97 ? 11.308 -9.501 -7.668 1.00 96.56 97 ASP A C 1
ATOM 703 O O . ASP A 1 97 ? 10.778 -9.981 -8.671 1.00 96.56 97 ASP A O 1
ATOM 707 N N . GLU A 1 98 ? 10.761 -9.646 -6.455 1.00 95.69 98 GLU A N 1
ATOM 708 C CA . GLU A 1 98 ? 9.445 -10.271 -6.241 1.00 95.69 98 GLU A CA 1
ATOM 709 C C . GLU A 1 98 ? 8.284 -9.405 -6.770 1.00 95.69 98 GLU A C 1
ATOM 711 O O . GLU A 1 98 ? 7.185 -9.919 -7.013 1.00 95.69 98 GLU A O 1
ATOM 716 N N . LEU A 1 99 ? 8.492 -8.089 -6.926 1.00 95.94 99 LEU A N 1
ATOM 717 C CA . LEU A 1 99 ? 7.418 -7.150 -7.240 1.00 95.94 99 LEU A CA 1
ATOM 718 C C . LEU A 1 99 ? 6.981 -7.226 -8.703 1.00 95.94 99 LEU A C 1
ATOM 720 O O . LEU A 1 99 ? 7.721 -6.920 -9.653 1.00 95.94 99 LEU A O 1
ATOM 724 N N . ARG A 1 100 ? 5.696 -7.541 -8.868 1.00 93.94 100 ARG A N 1
ATOM 725 C CA . ARG A 1 100 ? 4.993 -7.581 -10.149 1.00 93.94 100 ARG A CA 1
ATOM 726 C C . ARG A 1 100 ? 3.852 -6.575 -10.169 1.00 93.94 100 ARG A C 1
ATOM 728 O O . ARG A 1 100 ? 3.200 -6.316 -9.159 1.00 93.94 100 ARG A O 1
ATOM 735 N N . GLY A 1 101 ? 3.570 -6.049 -11.357 1.00 91.69 101 GLY A N 1
ATOM 736 C CA . GLY A 1 101 ? 2.341 -5.303 -11.582 1.00 91.69 101 GLY A CA 1
ATOM 737 C C . GLY A 1 101 ? 1.134 -6.221 -11.385 1.00 91.69 101 GLY A C 1
ATOM 738 O O . GLY A 1 101 ? 1.077 -7.301 -11.973 1.00 91.69 101 GLY A O 1
ATOM 739 N N . ALA A 1 102 ? 0.173 -5.794 -10.570 1.00 89.88 102 ALA A N 1
ATOM 740 C CA . ALA A 1 102 ? -1.063 -6.532 -10.345 1.00 89.88 102 ALA A CA 1
ATOM 741 C C . ALA A 1 102 ? -1.819 -6.756 -11.668 1.00 89.88 102 ALA A C 1
ATOM 743 O O . ALA A 1 102 ? -1.787 -5.883 -12.544 1.00 89.88 102 ALA A O 1
ATOM 744 N N . PRO A 1 103 ? -2.552 -7.871 -11.831 1.00 85.69 103 PRO A N 1
ATOM 745 C CA . PRO A 1 103 ? -3.343 -8.095 -13.033 1.00 85.69 103 PRO A CA 1
ATOM 746 C C . PRO A 1 103 ? -4.433 -7.017 -13.204 1.00 85.69 103 PRO A C 1
ATOM 748 O O . PRO A 1 103 ? -4.829 -6.365 -12.219 1.00 85.69 103 PRO A O 1
ATOM 751 N N . PRO A 1 104 ? -4.947 -6.831 -14.438 1.00 82.31 104 PRO A N 1
ATOM 752 C CA . PRO A 1 104 ? -6.163 -6.064 -14.689 1.00 82.31 104 PRO A CA 1
ATOM 753 C C . PRO A 1 104 ? -7.310 -6.513 -13.776 1.00 82.31 104 PRO A C 1
ATOM 755 O O . PRO A 1 104 ? -7.401 -7.688 -13.420 1.00 82.31 104 PRO A O 1
ATOM 758 N N . SER A 1 105 ? -8.213 -5.602 -13.407 1.00 74.62 105 SER A N 1
ATOM 759 C CA . SER A 1 105 ? -9.451 -6.031 -12.741 1.00 74.62 105 SER A CA 1
ATOM 760 C C . SER A 1 105 ? -10.359 -6.762 -13.734 1.00 74.62 105 SER A C 1
ATOM 762 O O . SER A 1 105 ? -10.343 -6.461 -14.927 1.00 74.62 105 SER A O 1
ATOM 764 N N . ALA A 1 106 ? -11.233 -7.645 -13.240 1.00 67.25 106 ALA A N 1
ATOM 765 C CA . ALA A 1 106 ? -12.278 -8.279 -14.058 1.00 67.25 106 ALA A CA 1
ATOM 766 C C . ALA A 1 106 ? -13.186 -7.252 -14.779 1.00 67.25 106 ALA A C 1
ATOM 768 O O . ALA A 1 106 ? -13.760 -7.538 -15.821 1.00 67.25 106 ALA A O 1
ATOM 769 N N . THR A 1 107 ? -13.256 -6.025 -14.253 1.00 67.06 107 THR A N 1
ATOM 770 C CA . THR A 1 107 ? -13.940 -4.858 -14.834 1.00 67.06 107 THR A CA 1
ATOM 771 C C . THR A 1 107 ? -13.102 -4.077 -15.864 1.00 67.06 107 THR A C 1
ATOM 773 O O . THR A 1 107 ? -13.396 -2.916 -16.145 1.00 67.06 107 THR A O 1
ATOM 776 N N . GLY A 1 108 ? -12.037 -4.673 -16.413 1.00 59.16 108 GLY A N 1
ATOM 777 C CA . GLY A 1 108 ? -11.253 -4.125 -17.528 1.00 59.16 108 GLY A CA 1
ATOM 778 C C . GLY A 1 108 ? -10.317 -2.961 -17.178 1.00 59.16 108 GLY A C 1
ATOM 779 O O . GLY A 1 108 ? -9.853 -2.259 -18.077 1.00 59.16 108 GLY A O 1
ATOM 780 N N . ARG A 1 109 ? -10.031 -2.706 -15.893 1.00 68.31 109 ARG A N 1
ATOM 781 C CA . ARG A 1 109 ? -9.127 -1.610 -15.492 1.00 68.31 109 ARG A CA 1
ATOM 782 C C . ARG A 1 109 ? -7.657 -2.010 -15.649 1.00 68.31 109 ARG A C 1
ATOM 784 O O . ARG A 1 109 ? -7.345 -3.186 -15.476 1.00 68.31 109 ARG A O 1
ATOM 791 N N . PRO A 1 110 ? -6.752 -1.056 -15.952 1.00 67.56 110 PRO A N 1
ATOM 792 C CA . PRO A 1 110 ? -5.356 -1.354 -16.257 1.00 67.56 110 PRO A CA 1
ATOM 793 C C . PRO A 1 110 ? -4.642 -2.115 -15.136 1.00 67.56 110 PRO A C 1
ATOM 795 O O . PRO A 1 110 ? -4.945 -1.945 -13.954 1.00 67.56 110 PRO A O 1
ATOM 798 N N . ALA A 1 111 ? -3.655 -2.908 -15.553 1.00 83.19 111 ALA A N 1
ATOM 799 C CA . ALA A 1 111 ? -2.712 -3.603 -14.690 1.00 83.19 111 ALA A CA 1
ATOM 800 C C . ALA A 1 111 ? -1.881 -2.640 -13.811 1.00 83.19 111 ALA A C 1
ATOM 802 O O . ALA A 1 111 ? -2.009 -1.409 -13.885 1.00 83.19 111 ALA A O 1
ATOM 803 N N . GLY A 1 112 ? -1.011 -3.226 -12.988 1.00 84.94 112 GLY A N 1
ATOM 804 C CA . GLY A 1 112 ? -0.046 -2.522 -12.153 1.00 84.94 112 GLY A CA 1
ATOM 805 C C . GLY A 1 112 ? 0.733 -1.456 -12.922 1.00 84.94 112 GLY A C 1
ATOM 806 O O . GLY A 1 112 ? 1.330 -1.745 -13.957 1.00 84.94 112 GLY A O 1
ATOM 807 N N . HIS A 1 113 ? 0.698 -0.216 -12.432 1.00 89.56 113 HIS A N 1
ATOM 808 C CA . HIS A 1 113 ? 1.209 0.954 -13.160 1.00 89.56 113 HIS A CA 1
ATOM 809 C C . HIS A 1 113 ? 2.029 1.921 -12.293 1.00 89.56 113 HIS A C 1
ATOM 811 O O . HIS A 1 113 ? 2.104 3.106 -12.606 1.00 89.56 113 HIS A O 1
ATOM 817 N N . ALA A 1 114 ? 2.644 1.423 -11.215 1.00 89.19 114 ALA A N 1
ATOM 818 C CA . ALA A 1 114 ? 3.563 2.194 -10.373 1.00 89.19 114 ALA A CA 1
ATOM 819 C C . ALA A 1 114 ? 4.684 2.845 -11.207 1.00 89.19 114 ALA A C 1
ATOM 821 O O . ALA A 1 114 ? 4.738 4.063 -11.347 1.00 89.19 114 ALA A O 1
ATOM 822 N N . ASP A 1 115 ? 5.499 2.030 -11.870 1.00 89.19 115 ASP A N 1
ATOM 823 C CA . ASP A 1 115 ? 6.562 2.505 -12.755 1.00 89.19 115 ASP A CA 1
ATOM 824 C C . ASP A 1 115 ? 5.999 3.214 -14.008 1.00 89.19 115 ASP A C 1
ATOM 826 O O . ASP A 1 115 ? 6.169 4.416 -14.206 1.00 89.19 115 ASP A O 1
ATOM 830 N N . SER A 1 116 ? 5.196 2.517 -14.818 1.00 89.19 116 SER A N 1
ATOM 831 C CA . SER A 1 116 ? 4.760 3.021 -16.133 1.00 89.19 116 SER A CA 1
ATOM 832 C C . SER A 1 116 ? 3.873 4.279 -16.118 1.00 89.19 116 SER A C 1
ATOM 834 O O . SER A 1 116 ? 3.725 4.930 -17.166 1.00 89.19 116 SER A O 1
ATOM 836 N N . LYS A 1 117 ? 3.278 4.653 -14.971 1.00 89.12 117 LYS A N 1
ATOM 837 C CA . LYS A 1 117 ? 2.533 5.917 -14.813 1.00 89.12 117 LYS A CA 1
ATOM 838 C C . LYS A 1 117 ? 3.150 6.942 -13.869 1.00 89.12 117 LYS A C 1
ATOM 840 O O . LYS A 1 117 ? 2.970 8.121 -14.169 1.00 89.12 117 LYS A O 1
ATOM 845 N N . HIS A 1 118 ? 3.864 6.523 -12.827 1.00 92.69 118 HIS A N 1
ATOM 846 C CA . HIS A 1 118 ? 4.386 7.404 -11.772 1.00 92.69 118 HIS A CA 1
ATOM 847 C C . HIS A 1 118 ? 5.918 7.368 -11.645 1.00 92.69 118 HIS A C 1
ATOM 849 O O . HIS A 1 118 ? 6.485 8.100 -10.843 1.00 92.69 118 HIS A O 1
ATOM 855 N N . GLY A 1 119 ? 6.608 6.528 -12.424 1.00 92.88 119 GLY A N 1
ATOM 856 C CA . GLY A 1 119 ? 8.066 6.396 -12.386 1.00 92.88 119 GLY A CA 1
ATOM 857 C C . GLY A 1 119 ? 8.605 5.939 -11.028 1.00 92.88 119 GLY A C 1
ATOM 858 O O . GLY A 1 119 ? 9.735 6.273 -10.679 1.00 92.88 119 GLY A O 1
ATOM 859 N N . VAL A 1 120 ? 7.789 5.228 -10.241 1.00 95.81 120 VAL A N 1
ATOM 860 C CA . VAL A 1 120 ? 8.216 4.646 -8.964 1.00 95.81 120 VAL A CA 1
ATOM 861 C C . VAL A 1 120 ? 8.805 3.268 -9.248 1.00 95.81 120 VAL A C 1
ATOM 863 O O . VAL A 1 120 ? 8.067 2.338 -9.580 1.00 95.81 120 VAL A O 1
ATOM 866 N N . ASP A 1 121 ? 10.124 3.139 -9.125 1.00 95.69 121 ASP A N 1
ATOM 867 C CA . ASP A 1 121 ? 10.858 1.888 -9.338 1.00 95.69 121 ASP A CA 1
ATOM 868 C C . ASP A 1 121 ? 10.531 0.802 -8.288 1.00 95.69 121 ASP A C 1
ATOM 870 O O . ASP A 1 121 ? 9.758 1.010 -7.343 1.00 95.69 121 ASP A O 1
ATOM 874 N N . ARG A 1 122 ? 11.052 -0.414 -8.493 1.00 96.94 122 ARG A N 1
ATOM 875 C CA . ARG A 1 122 ? 10.751 -1.568 -7.626 1.00 96.94 122 ARG A CA 1
ATOM 876 C C . ARG A 1 122 ? 11.424 -1.444 -6.265 1.00 96.94 122 ARG A C 1
ATOM 878 O O . ARG A 1 122 ? 10.883 -1.912 -5.269 1.00 96.94 122 ARG A O 1
ATOM 885 N N . GLU A 1 123 ? 12.578 -0.806 -6.220 1.00 97.75 123 GLU A N 1
ATOM 886 C CA . GLU A 1 123 ? 13.376 -0.542 -5.033 1.00 97.75 123 GLU A CA 1
ATOM 887 C C . GLU A 1 123 ? 12.599 0.372 -4.074 1.00 97.75 123 GLU A C 1
ATOM 889 O O . GLU A 1 123 ? 12.405 0.035 -2.903 1.00 97.75 123 GLU A O 1
ATOM 894 N N . THR A 1 124 ? 12.050 1.469 -4.599 1.00 97.62 124 THR A N 1
ATOM 895 C CA . THR A 1 124 ? 11.210 2.425 -3.869 1.00 97.62 124 THR A CA 1
ATOM 896 C C . THR A 1 124 ? 9.866 1.809 -3.483 1.00 97.62 124 THR A C 1
ATOM 898 O O . THR A 1 124 ? 9.412 1.982 -2.350 1.00 97.62 124 THR A O 1
ATOM 901 N N . GLN A 1 125 ? 9.237 1.027 -4.372 1.00 98.19 125 GLN A N 1
ATOM 902 C CA . GLN A 1 125 ? 8.039 0.253 -4.018 1.00 98.19 125 GLN A CA 1
ATOM 903 C C . GLN A 1 125 ? 8.322 -0.693 -2.840 1.00 98.19 125 GLN A C 1
ATOM 905 O O . GLN A 1 125 ? 7.585 -0.680 -1.854 1.00 98.19 125 GLN A O 1
ATOM 910 N N . ALA A 1 126 ? 9.399 -1.483 -2.899 1.00 98.12 126 ALA A N 1
ATOM 911 C CA . ALA A 1 126 ? 9.763 -2.430 -1.850 1.00 98.12 126 ALA A CA 1
ATOM 912 C C . ALA A 1 126 ? 10.076 -1.725 -0.523 1.00 98.12 126 ALA A C 1
ATOM 914 O O . ALA A 1 126 ? 9.689 -2.225 0.531 1.00 98.12 126 ALA A O 1
ATOM 915 N N . ASP A 1 127 ? 10.727 -0.561 -0.544 1.00 98.12 127 ASP A N 1
ATOM 916 C CA . ASP A 1 127 ? 10.963 0.244 0.656 1.00 98.12 127 ASP A CA 1
ATOM 917 C C . ASP A 1 127 ? 9.654 0.733 1.306 1.00 98.12 127 ASP A C 1
ATOM 919 O O . ASP A 1 127 ? 9.461 0.522 2.506 1.00 98.12 127 ASP A O 1
ATOM 923 N N . ILE A 1 128 ? 8.717 1.297 0.531 1.00 98.12 128 ILE A N 1
ATOM 924 C CA . ILE A 1 128 ? 7.400 1.726 1.045 1.00 98.12 128 ILE A CA 1
ATOM 925 C C . ILE A 1 128 ? 6.624 0.533 1.630 1.00 98.12 128 ILE A C 1
ATOM 927 O O . ILE A 1 128 ? 6.053 0.631 2.716 1.00 98.12 128 ILE A O 1
ATOM 931 N N . LEU A 1 129 ? 6.627 -0.611 0.938 1.00 97.88 129 LEU A N 1
ATOM 932 C CA . LEU A 1 129 ? 5.940 -1.832 1.371 1.00 97.88 129 LEU A CA 1
ATOM 933 C C . LEU A 1 129 ? 6.569 -2.434 2.641 1.00 97.88 129 LEU A C 1
ATOM 935 O O . LEU A 1 129 ? 5.862 -2.938 3.516 1.00 97.88 129 LEU A O 1
ATOM 939 N N . ASN A 1 130 ? 7.897 -2.414 2.761 1.00 97.56 130 ASN A N 1
ATOM 940 C CA . ASN A 1 130 ? 8.617 -3.016 3.886 1.00 97.56 130 ASN A CA 1
ATOM 941 C C . ASN A 1 130 ? 8.651 -2.133 5.138 1.00 97.56 130 ASN A C 1
ATOM 943 O O . ASN A 1 130 ? 8.689 -2.676 6.246 1.00 97.56 130 ASN A O 1
ATOM 947 N N . ASN A 1 131 ? 8.641 -0.810 4.957 1.00 96.56 131 ASN A N 1
ATOM 948 C CA . ASN A 1 131 ? 8.828 0.186 6.010 1.00 96.56 131 ASN A CA 1
ATOM 949 C C . ASN A 1 131 ? 7.677 1.225 6.068 1.00 96.56 131 ASN A C 1
ATOM 951 O O . ASN A 1 131 ? 7.962 2.426 6.070 1.00 96.56 131 ASN A O 1
ATOM 955 N N . PRO A 1 132 ? 6.390 0.816 6.093 1.00 96.88 132 PRO A N 1
ATOM 956 C CA . PRO A 1 132 ? 5.268 1.749 6.152 1.00 96.88 132 PRO A CA 1
ATOM 957 C C . PRO A 1 132 ? 5.174 2.438 7.521 1.00 96.88 132 PRO A C 1
ATOM 959 O O . PRO A 1 132 ? 5.338 1.807 8.564 1.00 96.88 132 PRO A O 1
ATOM 962 N N . GLU A 1 133 ? 4.821 3.720 7.509 1.00 95.94 133 GLU A N 1
ATOM 963 C CA . GLU A 1 133 ? 4.394 4.481 8.691 1.00 95.94 133 GLU A CA 1
ATOM 964 C C . GLU A 1 133 ? 2.950 4.140 9.076 1.00 95.94 133 GLU A C 1
ATOM 966 O O . GLU A 1 133 ? 2.624 4.041 10.256 1.00 95.94 133 GLU A O 1
ATOM 971 N N . ARG A 1 134 ? 2.082 3.958 8.071 1.00 95.31 134 ARG A N 1
ATOM 972 C CA . ARG A 1 134 ? 0.662 3.608 8.229 1.00 95.31 134 ARG A CA 1
ATOM 973 C C . ARG A 1 134 ? 0.280 2.558 7.193 1.00 95.31 134 ARG A C 1
ATOM 975 O O . ARG A 1 134 ? 0.750 2.614 6.055 1.00 95.31 134 ARG A O 1
ATOM 982 N N . THR A 1 135 ? -0.560 1.602 7.579 1.00 95.81 135 THR A N 1
ATOM 983 C CA . THR A 1 135 ? -1.106 0.587 6.666 1.00 95.81 135 THR A CA 1
ATOM 984 C C . THR A 1 135 ? -2.624 0.621 6.736 1.00 95.81 135 THR A C 1
ATOM 986 O O . THR A 1 135 ? -3.187 0.604 7.825 1.00 95.81 135 THR A O 1
ATOM 989 N N . PHE A 1 136 ? -3.286 0.652 5.585 1.00 94.62 136 PHE A N 1
ATOM 990 C CA . PHE A 1 136 ? -4.739 0.577 5.474 1.00 94.62 136 PHE A CA 1
ATOM 991 C C . PHE A 1 136 ? -5.137 -0.579 4.576 1.00 94.62 136 PHE A C 1
ATOM 993 O O . PHE A 1 136 ? -4.349 -1.060 3.759 1.00 94.62 136 PHE A O 1
ATOM 1000 N N . THR A 1 137 ? -6.381 -1.006 4.705 1.00 93.38 137 THR A N 1
ATOM 1001 C CA . THR A 1 137 ? -6.927 -2.106 3.923 1.00 93.38 137 THR A CA 1
ATOM 1002 C C . THR A 1 137 ? -8.438 -1.970 3.804 1.00 93.38 137 THR A C 1
ATOM 1004 O O . THR A 1 137 ? -9.073 -1.416 4.699 1.00 93.38 137 THR A O 1
ATOM 1007 N N . GLY A 1 138 ? -9.006 -2.391 2.679 1.00 91.44 138 GLY A N 1
ATOM 1008 C CA . GLY A 1 138 ? -10.428 -2.215 2.388 1.00 91.44 138 GLY A CA 1
ATOM 1009 C C . GLY A 1 138 ? -10.709 -2.125 0.895 1.00 91.44 138 GLY A C 1
ATOM 1010 O O . GLY A 1 138 ? -9.905 -2.569 0.073 1.00 91.44 138 GLY A O 1
ATOM 1011 N N . TYR A 1 139 ? -11.845 -1.539 0.524 1.00 89.50 139 TYR A N 1
ATOM 1012 C CA . TYR A 1 139 ? -12.312 -1.519 -0.862 1.00 89.50 139 TYR A CA 1
ATOM 1013 C C . TYR A 1 139 ? -12.062 -0.169 -1.526 1.00 89.50 139 TYR A C 1
ATOM 1015 O O . TYR A 1 139 ? -12.529 0.877 -1.082 1.00 89.50 139 TYR A O 1
ATOM 1023 N N . ASN A 1 140 ? -11.353 -0.181 -2.660 1.00 88.06 140 ASN A N 1
ATOM 1024 C CA . ASN A 1 140 ? -11.251 1.027 -3.471 1.00 88.06 140 ASN A CA 1
ATOM 1025 C C . ASN A 1 140 ? -12.547 1.291 -4.251 1.00 88.06 140 ASN A C 1
ATOM 1027 O O . ASN A 1 140 ? -13.327 0.379 -4.514 1.00 88.06 140 ASN A O 1
ATOM 1031 N N . LYS A 1 141 ? -12.715 2.532 -4.727 1.00 85.06 141 LYS A N 1
ATOM 1032 C CA . LYS A 1 141 ? -13.871 3.024 -5.513 1.00 85.06 141 LYS A CA 1
ATOM 1033 C C . LYS A 1 141 ? -14.253 2.229 -6.780 1.00 85.06 141 LYS A C 1
ATOM 1035 O O . LYS A 1 141 ? -15.151 2.640 -7.506 1.00 85.06 141 LYS A O 1
ATOM 1040 N N . ASN A 1 142 ? -13.525 1.164 -7.115 1.00 80.62 142 ASN A N 1
ATOM 1041 C CA . ASN A 1 142 ? -13.806 0.262 -8.229 1.00 80.62 142 ASN A CA 1
ATOM 1042 C C . ASN A 1 142 ? -14.234 -1.145 -7.759 1.00 80.62 142 ASN A C 1
ATOM 1044 O O . ASN A 1 142 ? -14.240 -2.058 -8.583 1.00 80.62 142 ASN A O 1
ATOM 1048 N N . GLY A 1 143 ? -14.508 -1.341 -6.462 1.00 82.81 143 GLY A N 1
ATOM 1049 C CA . GLY A 1 143 ? -14.888 -2.631 -5.876 1.00 82.81 143 GLY A CA 1
ATOM 1050 C C . GLY A 1 143 ? -13.746 -3.650 -5.769 1.00 82.81 143 GLY A C 1
ATOM 1051 O O . GLY A 1 143 ? -14.006 -4.839 -5.632 1.00 82.81 143 GLY A O 1
ATOM 1052 N N . ARG A 1 144 ? -12.479 -3.219 -5.866 1.00 87.06 144 ARG A N 1
ATOM 1053 C CA . ARG A 1 144 ? -11.311 -4.097 -5.663 1.00 87.06 144 ARG A CA 1
ATOM 1054 C C . ARG A 1 144 ? -10.796 -3.914 -4.239 1.00 87.06 144 ARG A C 1
ATOM 1056 O O . ARG A 1 144 ? -10.440 -2.789 -3.876 1.00 87.06 144 ARG A O 1
ATOM 1063 N N . GLU A 1 145 ? -10.721 -5.010 -3.490 1.00 90.25 145 GLU A N 1
ATOM 1064 C CA . GLU A 1 145 ? -10.057 -5.058 -2.186 1.00 90.25 145 GLU A CA 1
ATOM 1065 C C . GLU A 1 145 ? -8.549 -4.803 -2.359 1.00 90.25 145 GLU A C 1
ATOM 1067 O O . GLU A 1 145 ? -7.902 -5.350 -3.263 1.00 90.25 145 GLU A O 1
ATOM 1072 N N . VAL A 1 146 ? -7.992 -3.927 -1.526 1.00 94.00 146 VAL A N 1
ATOM 1073 C CA . VAL A 1 146 ? -6.608 -3.457 -1.617 1.00 94.00 146 VAL A CA 1
ATOM 1074 C C . VAL A 1 146 ? -5.961 -3.319 -0.251 1.00 94.00 146 VAL A C 1
ATOM 1076 O O . VAL A 1 146 ? -6.627 -3.009 0.734 1.00 94.00 146 VAL A O 1
ATOM 1079 N N . ASP A 1 147 ? -4.639 -3.457 -0.237 1.00 96.00 147 ASP A N 1
ATOM 1080 C CA . ASP A 1 147 ? -3.793 -3.013 0.868 1.00 96.00 147 ASP A CA 1
ATOM 1081 C C . ASP A 1 147 ? -3.040 -1.748 0.454 1.00 96.00 147 ASP A C 1
ATOM 1083 O O . ASP A 1 147 ? -2.666 -1.577 -0.710 1.00 96.00 147 ASP A O 1
ATOM 1087 N N . ILE A 1 148 ? -2.848 -0.833 1.399 1.00 97.31 148 ILE A N 1
ATOM 1088 C CA . ILE A 1 148 ? -2.300 0.501 1.165 1.00 97.31 148 ILE A CA 1
ATOM 1089 C C . ILE A 1 148 ? -1.224 0.768 2.204 1.00 97.31 148 ILE A C 1
ATOM 1091 O O . ILE A 1 148 ? -1.498 0.826 3.398 1.00 97.31 148 ILE A O 1
ATOM 1095 N N . TYR A 1 149 ? -0.005 0.970 1.731 1.00 97.88 149 TYR A N 1
ATOM 1096 C CA . TYR A 1 149 ? 1.182 1.180 2.545 1.00 97.88 149 TYR A CA 1
ATOM 1097 C C . TYR A 1 149 ? 1.633 2.624 2.345 1.00 97.88 149 TYR A C 1
ATOM 1099 O O . TYR A 1 149 ? 1.910 3.023 1.214 1.00 97.88 149 TYR A O 1
ATOM 1107 N N . TYR A 1 150 ? 1.656 3.415 3.416 1.00 97.75 150 TYR A N 1
ATOM 1108 C CA . TYR A 1 150 ? 2.001 4.837 3.391 1.00 97.75 150 TYR A CA 1
ATOM 1109 C C . TYR A 1 150 ? 3.346 5.090 4.078 1.00 97.75 150 TYR A C 1
ATOM 1111 O O . TYR A 1 150 ? 3.575 4.590 5.179 1.00 97.75 150 TYR A O 1
ATOM 1119 N N . LYS A 1 151 ? 4.214 5.882 3.436 1.00 97.50 151 LYS A N 1
ATOM 1120 C CA . LYS A 1 151 ? 5.539 6.284 3.930 1.00 97.50 151 LYS A CA 1
ATOM 1121 C C . LYS A 1 151 ? 5.944 7.636 3.324 1.00 97.50 151 LYS A C 1
ATOM 1123 O O . LYS A 1 151 ? 5.887 7.790 2.108 1.00 97.50 151 LYS A O 1
ATOM 1128 N N . ASP A 1 152 ? 6.337 8.605 4.145 1.00 96.38 152 ASP A N 1
ATOM 1129 C CA . ASP A 1 152 ? 6.796 9.957 3.786 1.00 96.38 152 ASP A CA 1
ATOM 1130 C C . ASP A 1 152 ? 6.030 10.635 2.624 1.00 96.38 152 ASP A C 1
ATOM 1132 O O . ASP A 1 152 ? 6.590 11.051 1.606 1.00 96.38 152 ASP A O 1
ATOM 1136 N N . GLY A 1 153 ? 4.701 10.731 2.727 1.00 96.56 153 GLY A N 1
ATOM 1137 C CA . GLY A 1 153 ? 3.874 11.342 1.679 1.00 96.56 153 GLY A CA 1
ATOM 1138 C C . GLY A 1 153 ? 3.834 10.552 0.361 1.00 96.56 153 GLY A C 1
ATOM 1139 O O . GLY A 1 153 ? 3.386 11.084 -0.657 1.00 96.56 153 GLY A O 1
ATOM 1140 N N . SER A 1 154 ? 4.291 9.305 0.359 1.00 97.88 154 SER A N 1
ATOM 1141 C CA . SER A 1 154 ? 4.232 8.357 -0.754 1.00 97.88 154 SER A CA 1
ATOM 1142 C C . SER A 1 154 ? 3.440 7.123 -0.352 1.00 97.88 154 SER A C 1
ATOM 1144 O O . SER A 1 154 ? 3.305 6.814 0.833 1.00 97.88 154 SER A O 1
ATOM 1146 N N . VAL A 1 155 ? 2.884 6.422 -1.337 1.00 98.00 155 VAL A N 1
ATOM 1147 C CA . VAL A 1 155 ? 2.137 5.185 -1.105 1.00 98.00 155 VAL A CA 1
ATOM 1148 C C . VAL A 1 155 ? 2.445 4.119 -2.132 1.00 98.00 155 VAL A C 1
ATOM 1150 O O . VAL A 1 155 ? 2.680 4.429 -3.297 1.00 98.00 155 VAL A O 1
ATOM 1153 N N . ALA A 1 156 ? 2.332 2.867 -1.701 1.00 98.12 156 ALA A N 1
ATOM 1154 C CA . ALA A 1 156 ? 2.178 1.702 -2.555 1.00 98.12 156 ALA A CA 1
ATOM 1155 C C . ALA A 1 156 ? 0.814 1.058 -2.262 1.00 98.12 156 ALA A C 1
ATOM 1157 O O . ALA A 1 156 ? 0.408 0.935 -1.107 1.00 98.12 156 ALA A O 1
ATOM 1158 N N . VAL A 1 157 ? 0.093 0.675 -3.311 1.00 97.56 157 VAL A N 1
ATOM 1159 C CA . VAL A 1 157 ? -1.222 0.027 -3.242 1.00 97.56 157 VAL A CA 1
ATOM 1160 C C . VAL A 1 157 ? -1.103 -1.343 -3.891 1.00 97.56 157 VAL A C 1
ATOM 1162 O O . VAL A 1 157 ? -0.737 -1.428 -5.066 1.00 97.56 157 VAL A O 1
ATOM 1165 N N . THR A 1 158 ? -1.429 -2.404 -3.162 1.00 97.12 158 THR A N 1
ATOM 1166 C CA . THR A 1 158 ? -1.368 -3.791 -3.648 1.00 97.12 158 THR A CA 1
ATOM 1167 C C . THR A 1 158 ? -2.752 -4.419 -3.696 1.00 97.12 158 THR A C 1
ATOM 1169 O O . THR A 1 158 ? -3.723 -3.881 -3.159 1.00 97.12 158 THR A O 1
ATOM 1172 N N . GLU A 1 159 ? -2.860 -5.580 -4.334 1.00 94.25 159 GLU A N 1
ATOM 1173 C CA . GLU A 1 159 ? -3.995 -6.461 -4.067 1.00 94.25 159 GLU A CA 1
ATOM 1174 C C . GLU A 1 159 ? -4.008 -6.870 -2.588 1.00 94.25 159 GLU A C 1
ATOM 1176 O O . GLU A 1 159 ? -2.954 -7.117 -1.991 1.00 94.25 159 GLU A O 1
ATOM 1181 N N . ALA A 1 160 ? -5.212 -6.960 -2.025 1.00 92.50 160 ALA A N 1
ATOM 1182 C CA . ALA A 1 160 ? -5.454 -7.501 -0.697 1.00 92.50 160 ALA A CA 1
ATOM 1183 C C . ALA A 1 160 ? -4.760 -8.855 -0.486 1.00 92.50 160 ALA A C 1
ATOM 1185 O O . ALA A 1 160 ? -4.920 -9.783 -1.284 1.00 92.50 160 ALA A O 1
ATOM 1186 N N . GLY A 1 161 ? -3.966 -8.966 0.582 1.00 93.50 161 GLY A N 1
ATOM 1187 C CA . GLY A 1 161 ? -3.291 -10.211 0.957 1.00 93.50 161 GLY A CA 1
ATOM 1188 C C . GLY A 1 161 ? -2.141 -10.630 0.031 1.00 93.50 161 GLY A C 1
ATOM 1189 O O . GLY A 1 161 ? -1.576 -11.702 0.229 1.00 93.50 161 GLY A O 1
ATOM 1190 N N . LYS A 1 162 ? -1.776 -9.810 -0.966 1.00 94.75 162 LYS A N 1
ATOM 1191 C CA . LYS A 1 162 ? -0.704 -10.094 -1.935 1.00 94.75 162 LYS A CA 1
ATOM 1192 C C . LYS A 1 162 ? 0.225 -8.891 -2.068 1.00 94.75 162 LYS A C 1
ATOM 1194 O O . LYS A 1 162 ? 0.174 -8.139 -3.043 1.00 94.75 162 LYS A O 1
ATOM 1199 N N . LYS A 1 163 ? 1.090 -8.708 -1.070 1.00 96.25 163 LYS A N 1
ATOM 1200 C CA . LYS A 1 163 ? 2.015 -7.565 -0.955 1.00 96.25 163 LYS A CA 1
ATOM 1201 C C . LYS A 1 163 ? 3.023 -7.420 -2.110 1.00 96.25 163 LYS A C 1
ATOM 1203 O O . LYS A 1 163 ? 3.620 -6.366 -2.274 1.00 96.25 163 LYS A O 1
ATOM 1208 N N . ASP A 1 164 ? 3.200 -8.457 -2.921 1.00 96.75 164 ASP A N 1
ATOM 1209 C CA . ASP A 1 164 ? 4.015 -8.482 -4.144 1.00 96.75 164 ASP A CA 1
ATOM 1210 C C . ASP A 1 164 ? 3.256 -8.070 -5.424 1.00 96.75 164 ASP A C 1
ATOM 1212 O O . ASP A 1 164 ? 3.871 -7.870 -6.472 1.00 96.75 164 ASP A O 1
ATOM 1216 N N . SER A 1 165 ? 1.927 -7.949 -5.357 1.00 96.38 165 SER A N 1
ATOM 1217 C CA . SER A 1 165 ? 1.041 -7.649 -6.486 1.00 96.38 165 SER A CA 1
ATOM 1218 C C . SER A 1 165 ? 0.662 -6.163 -6.480 1.00 96.38 165 SER A C 1
ATOM 1220 O O . SER A 1 165 ? -0.397 -5.768 -5.983 1.00 96.38 165 SER A O 1
ATOM 1222 N N . VAL A 1 166 ? 1.552 -5.309 -6.994 1.00 96.94 166 VAL A N 1
ATOM 1223 C CA . VAL A 1 166 ? 1.435 -3.843 -6.898 1.00 96.94 166 VAL A CA 1
ATOM 1224 C C . VAL A 1 166 ? 0.500 -3.286 -7.973 1.00 96.94 166 VAL A C 1
ATOM 1226 O O . VAL A 1 166 ? 0.749 -3.393 -9.173 1.00 96.94 166 VAL A O 1
ATOM 1229 N N . ILE A 1 167 ? -0.586 -2.640 -7.551 1.00 94.88 167 ILE A N 1
ATOM 1230 C CA . ILE A 1 167 ? -1.562 -1.977 -8.426 1.00 94.88 167 ILE A CA 1
ATOM 1231 C C . ILE A 1 167 ? -1.038 -0.604 -8.863 1.00 94.88 167 ILE A C 1
ATOM 1233 O O . ILE A 1 167 ? -1.134 -0.236 -10.034 1.00 94.88 167 ILE A O 1
ATOM 1237 N N . THR A 1 168 ? -0.496 0.173 -7.928 1.00 95.62 168 THR A N 1
ATOM 1238 C CA . THR A 1 168 ? 0.109 1.482 -8.201 1.00 95.62 168 THR A CA 1
ATOM 1239 C C . THR A 1 168 ? 0.979 1.920 -7.027 1.00 95.62 168 THR A C 1
ATOM 1241 O O . THR A 1 168 ? 0.780 1.461 -5.904 1.00 95.62 168 THR A O 1
ATOM 1244 N N . ALA A 1 169 ? 1.911 2.831 -7.274 1.00 97.06 169 ALA A N 1
ATOM 1245 C CA . ALA A 1 169 ? 2.619 3.581 -6.250 1.00 97.06 169 ALA A CA 1
ATOM 1246 C C . ALA A 1 169 ? 2.788 5.020 -6.747 1.00 97.06 169 ALA A C 1
ATOM 1248 O O . ALA A 1 169 ? 2.975 5.224 -7.943 1.00 97.06 169 ALA A O 1
ATOM 1249 N N . TYR A 1 170 ? 2.631 6.004 -5.861 1.00 96.31 170 TYR A N 1
ATOM 1250 C CA . TYR A 1 170 ? 2.624 7.435 -6.198 1.00 96.31 170 TYR A CA 1
ATOM 1251 C C . TYR A 1 170 ? 2.785 8.302 -4.938 1.00 96.31 170 TYR A C 1
ATOM 1253 O O . TYR A 1 170 ? 2.710 7.807 -3.814 1.00 96.31 170 TYR A O 1
ATOM 1261 N N . GLY A 1 171 ? 2.956 9.613 -5.114 1.00 95.50 171 GLY A N 1
ATOM 1262 C CA . GLY A 1 171 ? 3.134 10.585 -4.029 1.00 95.50 171 GLY A CA 1
ATOM 1263 C C . GLY A 1 171 ? 4.439 11.341 -4.198 1.00 95.50 171 GLY A C 1
ATOM 1264 O O . GLY A 1 171 ? 4.807 11.600 -5.337 1.00 95.50 171 GLY A O 1
ATOM 1265 N N . LYS A 1 172 ? 5.162 11.658 -3.112 1.00 96.38 172 LYS A N 1
ATOM 1266 C CA . LYS A 1 172 ? 6.490 12.304 -3.219 1.00 96.38 172 LYS A CA 1
ATOM 1267 C C . LYS A 1 172 ? 7.494 11.498 -4.056 1.00 96.38 172 LYS A C 1
ATOM 1269 O O . LYS A 1 172 ? 8.355 12.094 -4.686 1.00 96.38 172 LYS A O 1
ATOM 1274 N N . ALA A 1 173 ? 7.371 10.171 -4.060 1.00 93.38 173 ALA A N 1
ATOM 1275 C CA . ALA A 1 173 ? 8.192 9.255 -4.850 1.00 93.38 173 ALA A CA 1
ATOM 1276 C C . ALA A 1 173 ? 7.902 9.275 -6.368 1.00 93.38 173 ALA A C 1
ATOM 1278 O O . ALA A 1 173 ? 8.604 8.604 -7.115 1.00 93.38 173 ALA A O 1
ATOM 1279 N N . ASP A 1 174 ? 6.872 9.993 -6.836 1.00 93.06 174 ASP A N 1
ATOM 1280 C CA . ASP A 1 174 ? 6.546 10.087 -8.265 1.00 93.06 174 ASP A CA 1
ATOM 1281 C C . ASP A 1 174 ? 7.629 10.893 -9.005 1.00 93.06 174 ASP A C 1
ATOM 1283 O O . ASP A 1 174 ? 7.726 12.113 -8.864 1.00 93.06 174 ASP A O 1
ATOM 1287 N N . THR A 1 175 ? 8.467 10.211 -9.788 1.00 90.31 175 THR A N 1
ATOM 1288 C CA . THR A 1 175 ? 9.595 10.831 -10.510 1.00 90.31 175 THR A CA 1
ATOM 1289 C C . THR A 1 175 ? 9.171 11.477 -11.829 1.00 90.31 175 THR A C 1
ATOM 1291 O O . THR A 1 175 ? 9.955 12.181 -12.469 1.00 90.31 175 THR A O 1
ATOM 1294 N N . ARG A 1 176 ? 7.919 11.269 -12.256 1.00 87.25 176 ARG A N 1
ATOM 1295 C CA . ARG A 1 176 ? 7.415 11.702 -13.565 1.00 87.25 176 ARG A CA 1
ATOM 1296 C C . ARG A 1 176 ? 6.953 13.155 -13.592 1.00 87.25 176 ARG A C 1
ATOM 1298 O O . ARG A 1 176 ? 6.716 13.720 -14.663 1.00 87.25 176 ARG A O 1
ATOM 1305 N N . HIS A 1 177 ? 6.815 13.764 -12.421 1.00 78.88 177 HIS A N 1
ATOM 1306 C CA . HIS A 1 177 ? 6.393 15.143 -12.241 1.00 78.88 177 HIS A CA 1
ATOM 1307 C C . HIS A 1 177 ? 7.470 15.925 -11.484 1.00 78.88 177 HIS A C 1
ATOM 1309 O O . HIS A 1 177 ? 7.822 15.569 -10.370 1.00 78.88 177 HIS A O 1
ATOM 1315 N N . GLY A 1 178 ? 7.939 17.051 -12.034 1.00 80.81 178 GLY A N 1
ATOM 1316 C CA . GLY A 1 178 ? 9.013 17.859 -11.424 1.00 80.81 178 GLY A CA 1
ATOM 1317 C C . GLY A 1 178 ? 8.677 18.540 -10.084 1.00 80.81 178 GLY A C 1
ATOM 1318 O O . GLY A 1 178 ? 9.506 19.265 -9.545 1.00 80.81 178 GLY A O 1
ATOM 1319 N N . ASN A 1 179 ? 7.465 18.349 -9.557 1.00 87.38 179 ASN A N 1
ATOM 1320 C CA . ASN A 1 179 ? 7.070 18.743 -8.204 1.00 87.38 179 ASN A CA 1
ATOM 1321 C C . ASN A 1 179 ? 5.978 17.775 -7.696 1.00 87.38 179 ASN A C 1
ATOM 1323 O O . ASN A 1 179 ? 4.780 18.077 -7.814 1.00 87.38 179 ASN A O 1
ATOM 1327 N N . PRO A 1 180 ? 6.364 16.578 -7.224 1.00 90.94 180 PRO A N 1
ATOM 1328 C CA . PRO A 1 180 ? 5.420 15.543 -6.831 1.00 90.94 180 PRO A CA 1
ATOM 1329 C C . PRO A 1 180 ? 4.685 15.925 -5.541 1.00 90.94 180 PRO A C 1
ATOM 1331 O O . PRO A 1 180 ? 5.274 16.387 -4.563 1.00 90.94 180 PRO A O 1
ATOM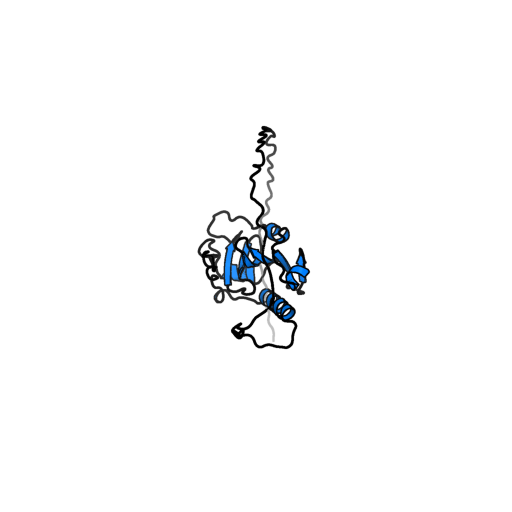 1334 N N . LYS A 1 181 ? 3.360 15.742 -5.526 1.00 93.31 181 LYS A N 1
ATOM 1335 C CA . LYS A 1 181 ? 2.527 16.128 -4.379 1.00 93.31 181 LYS A CA 1
ATOM 1336 C C . LYS A 1 181 ? 2.502 15.014 -3.328 1.00 93.31 181 LYS A C 1
ATOM 1338 O O . LYS A 1 181 ? 2.202 13.874 -3.690 1.00 93.31 181 LYS A O 1
ATOM 1343 N N . PRO A 1 182 ? 2.717 15.321 -2.035 1.00 95.25 182 PRO A N 1
ATOM 1344 C CA . PRO A 1 182 ? 2.577 14.330 -0.981 1.00 95.25 182 PRO A CA 1
ATOM 1345 C C . PRO A 1 182 ? 1.130 13.837 -0.887 1.00 95.25 182 PRO A C 1
ATOM 1347 O O . PRO A 1 182 ? 0.175 14.619 -0.942 1.00 95.25 182 PRO A O 1
ATOM 1350 N N . VAL A 1 183 ? 0.972 12.528 -0.718 1.00 96.38 183 VAL A N 1
ATOM 1351 C CA . VAL A 1 183 ? -0.306 11.902 -0.388 1.00 96.38 183 VAL A CA 1
ATOM 1352 C C . VAL A 1 183 ? -0.666 12.231 1.055 1.00 96.38 183 VAL A C 1
ATOM 1354 O O . VAL A 1 183 ? 0.182 12.217 1.940 1.00 96.38 183 VAL A O 1
ATOM 1357 N N . LYS A 1 184 ? -1.948 12.510 1.276 1.00 96.06 184 LYS A N 1
ATOM 1358 C CA . LYS A 1 184 ? -2.556 12.692 2.591 1.00 96.06 184 LYS A CA 1
ATOM 1359 C C . LYS A 1 184 ? -3.222 11.382 3.026 1.00 96.06 184 LYS A C 1
ATOM 1361 O O . LYS A 1 184 ? -4.159 10.972 2.331 1.00 96.06 184 LYS A O 1
ATOM 1366 N N . PRO A 1 185 ? -2.741 10.691 4.078 1.00 94.00 185 PRO A N 1
ATOM 1367 C CA . PRO A 1 185 ? -3.311 9.416 4.515 1.00 94.00 185 PRO A CA 1
ATOM 1368 C C . PRO A 1 185 ? -4.700 9.568 5.157 1.00 94.00 185 PRO A C 1
ATOM 1370 O O . PRO A 1 185 ? -5.440 8.592 5.252 1.00 94.00 185 PRO A O 1
ATOM 1373 N N . GLU A 1 186 ? -5.092 10.792 5.522 1.00 93.31 186 GLU A N 1
ATOM 1374 C CA . GLU A 1 186 ? -6.405 11.130 6.094 1.00 93.31 186 GLU A CA 1
ATOM 1375 C C . GLU A 1 186 ? -7.561 10.659 5.198 1.00 93.31 186 GLU A C 1
ATOM 1377 O O . GLU A 1 186 ? -8.574 10.194 5.694 1.00 93.31 186 GLU A O 1
ATOM 1382 N N . LYS A 1 187 ? -7.380 10.635 3.869 1.00 90.94 187 LYS A N 1
ATOM 1383 C CA . LYS A 1 187 ? -8.409 10.156 2.925 1.00 90.94 187 LYS A CA 1
ATOM 1384 C C . LYS A 1 187 ? -8.771 8.663 3.051 1.00 90.94 187 LYS A C 1
ATOM 1386 O O . LYS A 1 187 ? -9.680 8.224 2.358 1.00 90.94 187 LYS A O 1
ATOM 1391 N N . TRP A 1 188 ? -8.001 7.889 3.817 1.00 92.31 188 TRP A N 1
ATOM 1392 C CA . TRP A 1 188 ? -8.298 6.495 4.172 1.00 92.31 188 TRP A CA 1
ATOM 1393 C C . TRP A 1 188 ? -8.615 6.347 5.652 1.00 92.31 188 TRP A C 1
ATOM 1395 O O . TRP A 1 188 ? -9.438 5.516 6.008 1.00 92.31 188 TRP A O 1
ATOM 1405 N N . ALA A 1 189 ? -7.987 7.161 6.503 1.00 90.75 189 ALA A N 1
ATOM 1406 C CA . ALA A 1 189 ? -8.334 7.224 7.915 1.00 90.75 189 ALA A CA 1
ATOM 1407 C C . ALA A 1 189 ? -9.793 7.669 8.111 1.00 90.75 189 ALA A C 1
ATOM 1409 O O . ALA A 1 189 ? -10.499 7.068 8.902 1.00 90.75 189 ALA A O 1
ATOM 1410 N N . ASP A 1 190 ? -10.260 8.656 7.345 1.00 89.50 190 ASP A N 1
ATOM 1411 C CA . ASP A 1 190 ? -11.595 9.251 7.470 1.00 89.50 190 ASP A CA 1
ATOM 1412 C C . ASP A 1 190 ? -12.661 8.554 6.586 1.00 89.50 190 ASP A C 1
ATOM 1414 O O . ASP A 1 190 ? -13.799 9.021 6.504 1.00 89.50 190 ASP A O 1
ATOM 1418 N N . ASP A 1 191 ? -12.313 7.461 5.890 1.00 87.62 191 ASP A N 1
ATOM 1419 C CA . ASP A 1 191 ? -13.188 6.758 4.938 1.00 87.62 191 ASP A CA 1
ATOM 1420 C C . ASP A 1 191 ? -13.607 5.379 5.478 1.00 87.62 191 ASP A C 1
ATOM 1422 O O . ASP A 1 191 ? -12.792 4.473 5.651 1.00 87.62 191 ASP A O 1
ATOM 1426 N N . ALA A 1 192 ? -14.913 5.201 5.697 1.00 86.44 192 ALA A N 1
ATOM 1427 C CA . ALA A 1 192 ? -15.508 3.984 6.252 1.00 86.44 192 ALA A CA 1
ATOM 1428 C C . ALA A 1 192 ? -15.396 2.732 5.351 1.00 86.44 192 ALA A C 1
ATOM 1430 O O . ALA A 1 192 ? -15.793 1.646 5.785 1.00 86.44 192 ALA A O 1
ATOM 1431 N N . ALA A 1 193 ? -14.892 2.866 4.118 1.00 88.00 193 ALA A N 1
ATOM 1432 C CA . ALA A 1 193 ? -14.546 1.749 3.234 1.00 88.00 193 ALA A CA 1
ATOM 1433 C C . ALA A 1 193 ? -13.165 1.123 3.531 1.00 88.00 193 ALA A C 1
ATOM 1435 O O . ALA A 1 193 ? -12.804 0.127 2.897 1.00 88.00 193 ALA A O 1
ATOM 1436 N N . TYR A 1 194 ? -12.398 1.685 4.473 1.00 89.75 194 TYR A N 1
ATOM 1437 C CA . TYR A 1 194 ? -11.074 1.204 4.873 1.00 89.75 194 TYR A CA 1
ATOM 1438 C C . TYR A 1 194 ? -10.976 1.024 6.388 1.00 89.75 194 TYR A C 1
ATOM 1440 O O . TYR A 1 194 ? -11.683 1.676 7.151 1.00 89.75 194 TYR A O 1
ATOM 1448 N N . VAL A 1 195 ? -10.046 0.171 6.819 1.00 90.69 195 VAL A N 1
ATOM 1449 C CA . VAL A 1 195 ? -9.560 0.120 8.200 1.00 90.69 195 VAL A CA 1
ATOM 1450 C C . VAL A 1 195 ? -8.051 0.364 8.247 1.00 90.69 195 VAL A C 1
ATOM 1452 O O . VAL A 1 195 ? -7.311 -0.062 7.357 1.00 90.69 195 VAL A O 1
ATOM 1455 N N . GLU A 1 196 ? -7.582 1.036 9.295 1.00 92.75 196 GLU A N 1
ATOM 1456 C CA . GLU A 1 196 ? -6.162 1.189 9.609 1.00 92.75 196 GLU A CA 1
ATOM 1457 C C . GLU A 1 196 ? -5.660 0.004 10.440 1.00 92.75 196 GLU A C 1
ATOM 1459 O O . GLU A 1 196 ? -6.257 -0.375 11.454 1.00 92.75 196 GLU A O 1
ATOM 1464 N N . VAL A 1 197 ? -4.533 -0.565 10.015 1.00 91.56 197 VAL A N 1
ATOM 1465 C CA . VAL A 1 197 ? -3.918 -1.752 10.601 1.00 91.56 197 VAL A CA 1
ATOM 1466 C C . VAL A 1 197 ? -2.501 -1.434 11.058 1.00 91.56 197 VAL A C 1
ATOM 1468 O O . VAL A 1 197 ? -1.634 -1.042 10.277 1.00 91.56 197 VAL A O 1
ATOM 1471 N N . GLN A 1 198 ? -2.236 -1.706 12.329 1.00 88.88 198 GLN A N 1
ATOM 1472 C CA . GLN A 1 198 ? -0.896 -1.780 12.882 1.00 88.88 198 GLN A CA 1
ATOM 1473 C C . GLN A 1 198 ? -0.505 -3.255 12.988 1.00 88.88 198 GLN A C 1
ATOM 1475 O O . GLN A 1 198 ? -1.176 -4.041 13.644 1.00 88.88 198 GLN A O 1
ATOM 1480 N N . SER A 1 199 ? 0.580 -3.646 12.321 1.00 83.19 199 SER A N 1
ATOM 1481 C CA . SER A 1 199 ? 1.091 -5.029 12.338 1.00 83.19 199 SER A CA 1
ATOM 1482 C C . SER A 1 199 ? 2.393 -5.189 13.136 1.00 83.19 199 SER A C 1
ATOM 1484 O O . SER A 1 199 ? 2.989 -6.267 13.157 1.00 83.19 199 SER A O 1
ATOM 1486 N N . ARG A 1 200 ? 2.866 -4.103 13.769 1.00 80.44 200 ARG A N 1
ATOM 1487 C CA . ARG A 1 200 ? 4.063 -4.038 14.624 1.00 80.44 200 ARG A CA 1
ATOM 1488 C C . ARG A 1 200 ? 3.887 -2.947 15.698 1.00 80.44 200 ARG A C 1
ATOM 1490 O O . ARG A 1 200 ? 3.443 -1.853 15.349 1.00 80.44 200 ARG A O 1
ATOM 1497 N N . PRO A 1 201 ? 4.262 -3.183 16.971 1.00 77.62 201 PRO A N 1
ATOM 1498 C CA . PRO A 1 201 ? 4.809 -4.431 17.515 1.00 77.62 201 PRO A CA 1
ATOM 1499 C C . PRO A 1 201 ? 3.751 -5.527 17.735 1.00 77.62 201 PRO A C 1
ATOM 1501 O O . PRO A 1 201 ? 4.114 -6.693 17.826 1.00 77.62 201 PRO A O 1
ATOM 1504 N N . ALA A 1 202 ? 2.465 -5.168 17.780 1.00 75.12 202 ALA A N 1
ATOM 1505 C CA . ALA A 1 202 ? 1.338 -6.092 17.889 1.00 75.12 202 ALA A CA 1
ATOM 1506 C C . ALA A 1 202 ? 0.413 -5.978 16.665 1.00 75.12 202 ALA A C 1
ATOM 1508 O O . ALA A 1 202 ? 0.421 -4.956 15.978 1.00 75.12 202 ALA A O 1
ATOM 1509 N N . ASN A 1 203 ? -0.377 -7.027 16.416 1.00 81.69 203 ASN A N 1
ATOM 1510 C CA . ASN A 1 203 ? -1.433 -7.049 15.404 1.00 81.69 203 ASN A CA 1
ATOM 1511 C C . ASN A 1 203 ? -2.691 -6.357 15.966 1.00 81.69 203 ASN A C 1
ATOM 1513 O O . ASN A 1 203 ? -3.409 -6.944 16.775 1.00 81.69 203 ASN A O 1
ATOM 1517 N N . THR A 1 204 ? -2.958 -5.127 15.528 1.00 84.31 204 THR A N 1
ATOM 1518 C CA . THR A 1 204 ? -4.062 -4.280 16.004 1.00 84.31 204 THR A CA 1
ATOM 1519 C C . THR A 1 204 ? -4.778 -3.629 14.820 1.00 84.31 204 THR A C 1
ATOM 1521 O O . THR A 1 204 ? -4.136 -3.081 13.927 1.00 84.31 204 THR A O 1
ATOM 1524 N N . VAL A 1 205 ? -6.113 -3.634 14.828 1.00 81.44 205 VAL A N 1
ATOM 1525 C CA . VAL A 1 205 ? -6.933 -2.781 13.949 1.00 81.44 205 VAL A CA 1
ATOM 1526 C C . VAL A 1 205 ? -7.301 -1.529 14.743 1.00 81.44 205 VAL A C 1
ATOM 1528 O O . VAL A 1 205 ? -7.849 -1.655 15.838 1.00 81.44 205 VAL A O 1
ATOM 1531 N N . ILE A 1 206 ? -6.956 -0.346 14.232 1.00 77.56 206 ILE A N 1
ATOM 1532 C CA . ILE A 1 206 ? -7.021 0.918 14.986 1.00 77.56 206 ILE A CA 1
ATOM 1533 C C . ILE A 1 206 ? -8.331 1.673 14.729 1.00 77.56 206 ILE A C 1
ATOM 1535 O O . ILE A 1 206 ? -8.934 2.184 15.670 1.00 77.56 206 ILE A O 1
ATOM 1539 N N . TYR A 1 207 ? -8.773 1.761 13.473 1.00 65.19 207 TYR A N 1
ATOM 1540 C CA . TYR A 1 207 ? -9.880 2.634 13.059 1.00 65.19 207 TYR A CA 1
ATOM 1541 C C . TYR A 1 207 ? -10.503 2.149 11.738 1.00 65.19 207 TYR A C 1
ATOM 1543 O O . TYR A 1 207 ? -9.767 1.542 10.966 1.00 65.19 207 TYR A O 1
ATOM 1551 N N . PRO A 1 208 ? -11.789 2.414 11.424 1.00 54.84 208 PRO A N 1
ATOM 1552 C CA . PRO A 1 208 ? -12.864 2.826 12.328 1.00 54.84 208 PRO A CA 1
ATOM 1553 C C . PRO A 1 208 ? -13.467 1.655 13.117 1.00 54.84 208 PRO A C 1
ATOM 1555 O O . PRO A 1 208 ? -14.013 1.880 14.194 1.00 54.84 208 PRO A O 1
ATOM 1558 N N . ASN A 1 209 ? -13.385 0.409 12.630 1.00 65.56 209 ASN A N 1
ATOM 1559 C CA . ASN A 1 209 ? -13.963 -0.742 13.327 1.00 65.56 209 ASN A CA 1
ATOM 1560 C C . ASN A 1 209 ? -13.272 -2.088 13.038 1.00 65.56 209 ASN A C 1
ATOM 1562 O O . ASN A 1 209 ? -13.404 -2.687 11.974 1.00 65.56 209 ASN A O 1
ATOM 1566 N N . ARG A 1 210 ? -12.656 -2.653 14.086 1.00 72.06 210 ARG A N 1
ATOM 1567 C CA . ARG A 1 210 ? -12.206 -4.057 14.119 1.00 72.06 210 ARG A CA 1
ATOM 1568 C C . ARG A 1 210 ? -13.324 -5.047 13.759 1.00 72.06 210 ARG A C 1
ATOM 1570 O O . ARG A 1 210 ? -13.045 -6.066 13.141 1.00 72.06 210 ARG A O 1
ATOM 1577 N N . GLN A 1 211 ? -14.571 -4.729 14.106 1.00 73.19 211 GLN A N 1
ATOM 1578 C CA . GLN A 1 211 ? -15.725 -5.585 13.833 1.00 73.19 211 GLN A CA 1
ATOM 1579 C C . GLN A 1 211 ? -15.912 -5.867 12.330 1.00 73.19 211 GLN A C 1
ATOM 1581 O O . GLN A 1 211 ? -15.955 -7.032 11.955 1.00 73.19 211 GLN A O 1
ATOM 1586 N N . ARG A 1 212 ? -15.911 -4.847 11.453 1.00 72.12 212 ARG A N 1
ATOM 1587 C CA . ARG A 1 212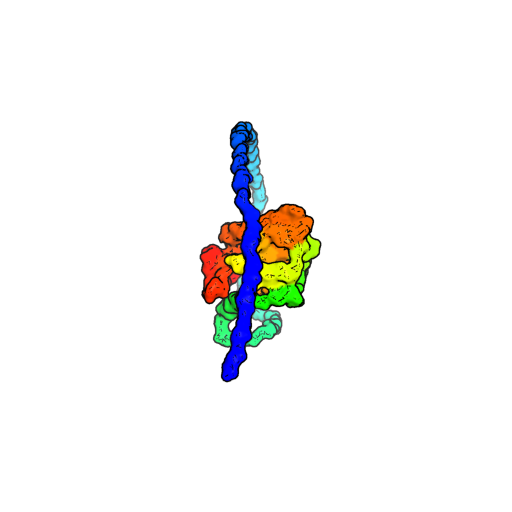 ? -16.026 -5.067 9.994 1.00 72.12 212 ARG A CA 1
ATOM 1588 C C . ARG A 1 212 ? -14.872 -5.871 9.423 1.00 72.12 212 ARG A C 1
ATOM 1590 O O . ARG A 1 212 ? -15.078 -6.667 8.518 1.00 72.12 212 ARG A O 1
ATOM 1597 N N . TRP A 1 213 ? -13.668 -5.676 9.955 1.00 78.75 213 TRP A N 1
ATOM 1598 C CA . TRP A 1 213 ? -12.502 -6.461 9.562 1.00 78.75 213 TRP A CA 1
ATOM 1599 C C . TRP A 1 213 ? -12.685 -7.955 9.881 1.00 78.75 213 TRP A C 1
ATOM 1601 O O . TRP A 1 213 ? -12.404 -8.801 9.036 1.00 78.75 213 TRP A O 1
ATOM 1611 N N . GLU A 1 214 ? -13.203 -8.282 11.068 1.00 78.31 214 GLU A N 1
ATOM 1612 C CA . GLU A 1 214 ? -13.454 -9.666 11.502 1.00 78.31 214 GLU A CA 1
ATOM 1613 C C . GLU A 1 214 ? -14.694 -10.295 10.835 1.00 78.31 214 GLU A C 1
ATOM 1615 O O . GLU A 1 214 ? -14.708 -11.496 10.555 1.00 78.31 214 GLU A O 1
ATOM 1620 N N . GLU A 1 215 ? -15.720 -9.494 10.543 1.00 77.31 215 GLU A N 1
ATOM 1621 C CA . GLU A 1 215 ? -16.947 -9.916 9.851 1.00 77.31 215 GLU A CA 1
ATOM 1622 C C . GLU A 1 215 ? -16.789 -9.957 8.319 1.00 77.31 215 GLU A C 1
ATOM 1624 O O . GLU A 1 215 ? -17.566 -10.632 7.645 1.00 77.31 215 GLU A O 1
ATOM 1629 N N . GLN A 1 216 ? -15.770 -9.276 7.781 1.00 73.94 216 GLN A N 1
ATOM 1630 C CA . GLN A 1 216 ? -15.593 -8.948 6.357 1.00 73.94 216 GLN A CA 1
ATOM 1631 C C . GLN A 1 216 ? -16.803 -8.192 5.765 1.00 73.94 216 GLN A C 1
ATOM 1633 O O . GLN A 1 216 ? -17.105 -8.308 4.577 1.00 73.94 216 GLN A O 1
ATOM 1638 N N . ASP A 1 217 ? -17.481 -7.403 6.606 1.00 72.50 217 ASP A N 1
ATOM 1639 C CA . ASP A 1 217 ? -18.660 -6.597 6.270 1.00 72.50 217 ASP A CA 1
ATOM 1640 C C . ASP A 1 217 ? -18.239 -5.249 5.662 1.00 72.50 217 ASP A C 1
ATOM 1642 O O . ASP A 1 217 ? -18.120 -4.225 6.341 1.00 72.50 217 ASP A O 1
ATOM 1646 N N . TRP A 1 218 ? -17.944 -5.266 4.364 1.00 70.56 218 TRP A N 1
ATOM 1647 C CA . TRP A 1 218 ? -17.590 -4.077 3.589 1.00 70.56 218 TRP A CA 1
ATOM 1648 C C . TRP A 1 218 ? -18.806 -3.576 2.785 1.00 70.56 218 TRP A C 1
ATOM 1650 O O . TRP A 1 218 ? -19.546 -4.408 2.256 1.00 70.56 218 TRP A O 1
ATOM 1660 N N . PRO A 1 219 ? -19.026 -2.248 2.698 1.00 56.44 219 PRO A N 1
ATOM 1661 C CA . PRO A 1 219 ? -20.186 -1.653 2.022 1.00 56.44 219 PRO A CA 1
ATOM 1662 C C . PRO A 1 219 ? -20.140 -1.736 0.484 1.00 56.44 219 PRO A C 1
ATOM 1664 O O . PRO A 1 219 ? -19.023 -1.773 -0.083 1.00 56.44 219 PRO A O 1
#

Foldseek 3Di:
DDDDDDDDDDDDDDDDDDDDDDDDDDDDDDDDDDDDDDDDDDDDDDDDDDDDDDDDDDDDDDDDDDPDDPDDDDPDDVLVVVLVLLLVLQQDADDLVLADWAPADPVRHDTRCACVPQVQGSRNLRCQSNPAPWKKWFADPVRFTWIWGHDDLKIWIAGRSCSRHTNHIAGCSRPPDPHGHRHDCVVQQVDPRMWIFDSPPHTDTDDDDPVCSSVVDGD

Secondary structure (DSSP, 8-state):
---------------------------------------------------------------------SS---SS-HHHHHHHHHHHHHH----GGG-EEPPPPTT------HHHHH---HHHHHHHHHS-SEEEEEE-TTS-EEEEEEETTEEEEEETTEEEEEEEEEETT-TTSSSPPPP-THHHHT-TTEEEEE-SSS-EEEES-HHHHHHT---